Protein AF-A0A3B8LJ70-F1 (afdb_monomer_lite)

Foldseek 3Di:
DQLVVVVVVCVVPVDDCVVDPHSCPNVVSVPDADDCPALSVLLVPDDPVCLVVCLPPVVPQVVSVVVVDVDQDDLVSLLSNLVPDDLQSCLVCVVSSPDDSNLVSNQVCLVVPDDHPDDLLVLLVSLLVCVVVVRPRSVSSFVVSQVNLVVDDDPDADDDAQEAEPEPVCVVPRLSSLSVSLSVLQNHQYWYDYDYPDDDDPDPVRTDRDNGSVVSSVSSVVD

Sequence (223 aa):
MPPEPWRELADLIHLRADDFQLDWFLPVVFGQDPPAESMAAACLNATQSDLPELINKWHAPYSFIRRSFTTPIREALRGRIAQYETLDTLLWYYEELACYEVDKHIHDRLTSGEAPTFGYGMLVERLLLFEKMGASFYKALVPIAERRLKEIKLPLESPVVVLGDASSSMNVAIRVSTIIGSMLATLTGAKIRFFNHELMSWDRKNSFQPTSLHDLMGIVKQV

Secondary structure (DSSP, 8-state):
--SHHHHHHHHHHT--GGGSS-TTHHHHHTTPPPPTTSHHHHHHT--GGGHHHHHHTS---HHHHHHH--SPPPHHHHHHHHTTS-HHHHHHSHHHH-SHHHHHHHHHHHHTT------HHHHHHHHHHHHHHT-TTHHHHHHHHHHHHHH-----PSP-EEEEE-SGGGTTTHHHHHHHHHHHHHHHT-EEEEE-SS-----TTS-B---SHHHHHHHHHH-

Radius of gyration: 23.42 Å; chains: 1; bounding box: 52×39×61 Å

pLDDT: mean 87.43, std 10.9, range [48.78, 98.38]

Structure (mmCIF, N/CA/C/O backbone):
data_AF-A0A3B8LJ70-F1
#
_entry.id   AF-A0A3B8LJ70-F1
#
loop_
_atom_site.group_PDB
_atom_site.id
_atom_site.type_symbol
_atom_site.label_atom_id
_atom_site.label_alt_id
_atom_site.label_comp_id
_atom_site.label_asym_id
_atom_site.label_entity_id
_atom_site.label_seq_id
_atom_site.pdbx_PDB_ins_code
_atom_site.Cartn_x
_atom_site.Cartn_y
_atom_site.Cartn_z
_atom_site.occupancy
_atom_site.B_iso_or_equiv
_atom_site.auth_seq_id
_atom_site.auth_comp_id
_atom_site.auth_asym_id
_atom_site.auth_atom_id
_atom_site.pdbx_PDB_model_num
ATOM 1 N N . MET A 1 1 ? 17.781 -0.784 -9.219 1.00 63.44 1 MET A N 1
ATOM 2 C CA . MET A 1 1 ? 17.968 -1.671 -8.048 1.00 63.44 1 MET A CA 1
ATOM 3 C C . MET A 1 1 ? 19.322 -1.340 -7.436 1.00 63.44 1 MET A C 1
ATOM 5 O O . MET A 1 1 ? 20.240 -1.149 -8.221 1.00 63.44 1 MET A O 1
ATOM 9 N N . PRO A 1 2 ? 19.464 -1.193 -6.109 1.00 75.50 2 PRO A N 1
ATOM 10 C CA . PRO A 1 2 ? 20.778 -0.969 -5.512 1.00 75.50 2 PRO A CA 1
ATOM 11 C C . PRO A 1 2 ? 21.606 -2.267 -5.601 1.00 75.50 2 PRO A C 1
ATOM 13 O O . PRO A 1 2 ? 21.128 -3.296 -5.123 1.00 75.50 2 PRO A O 1
ATOM 16 N N . PRO A 1 3 ? 22.797 -2.259 -6.223 1.00 84.88 3 PRO A N 1
ATOM 17 C CA . PRO A 1 3 ? 23.610 -3.467 -6.378 1.00 84.88 3 PRO A CA 1
ATOM 18 C C . PRO A 1 3 ? 24.294 -3.900 -5.072 1.00 84.88 3 PRO A C 1
ATOM 20 O O . PRO A 1 3 ? 24.535 -5.085 -4.879 1.00 84.88 3 PRO A O 1
ATOM 23 N N . GLU A 1 4 ? 24.573 -2.970 -4.155 1.00 89.81 4 GLU A N 1
ATOM 24 C CA . GLU A 1 4 ? 25.372 -3.227 -2.945 1.00 89.81 4 GLU A CA 1
ATOM 25 C C . GLU A 1 4 ? 24.820 -4.345 -2.043 1.00 89.81 4 GLU A C 1
ATOM 27 O O . GLU A 1 4 ? 25.575 -5.280 -1.782 1.00 89.81 4 GLU A O 1
ATOM 32 N N . PRO A 1 5 ? 23.528 -4.367 -1.642 1.00 92.19 5 PRO A N 1
ATOM 33 C CA . PRO A 1 5 ? 23.031 -5.427 -0.759 1.00 92.19 5 PRO A CA 1
ATOM 34 C C . PRO A 1 5 ? 23.113 -6.821 -1.391 1.00 92.19 5 PRO A C 1
ATOM 36 O O . PRO A 1 5 ? 23.334 -7.815 -0.706 1.00 92.19 5 PRO A O 1
ATOM 39 N N . TRP A 1 6 ? 22.938 -6.903 -2.713 1.00 93.06 6 TRP A N 1
ATOM 40 C CA . TRP A 1 6 ? 23.037 -8.163 -3.449 1.00 93.06 6 TRP A CA 1
ATOM 41 C C . TRP A 1 6 ? 24.477 -8.632 -3.595 1.00 93.06 6 TRP A C 1
ATOM 43 O O . TRP A 1 6 ? 24.723 -9.834 -3.558 1.00 93.06 6 TRP A O 1
ATOM 53 N N . ARG A 1 7 ? 25.418 -7.693 -3.726 1.00 93.31 7 ARG A N 1
ATOM 54 C CA . ARG A 1 7 ? 26.849 -7.989 -3.737 1.00 93.31 7 ARG A CA 1
ATOM 55 C C . ARG A 1 7 ? 27.295 -8.544 -2.388 1.00 93.31 7 ARG A C 1
ATOM 57 O O . ARG A 1 7 ? 27.866 -9.624 -2.349 1.00 93.31 7 ARG A O 1
ATOM 64 N N . GLU A 1 8 ? 26.942 -7.863 -1.298 1.00 94.75 8 GLU A N 1
ATOM 65 C CA . GLU A 1 8 ? 27.243 -8.315 0.067 1.00 94.75 8 GLU A CA 1
ATOM 66 C C . GLU A 1 8 ? 26.657 -9.700 0.351 1.00 94.75 8 GLU A C 1
ATOM 68 O O . GLU A 1 8 ? 27.338 -10.568 0.893 1.00 94.75 8 GLU A O 1
ATOM 73 N N . LEU A 1 9 ? 25.403 -9.931 -0.051 1.00 94.44 9 LEU A N 1
ATOM 74 C CA . LEU A 1 9 ? 24.766 -11.232 0.112 1.00 94.44 9 LEU A CA 1
ATOM 75 C C . LEU A 1 9 ? 25.485 -12.314 -0.701 1.00 94.44 9 LEU A C 1
ATOM 77 O O . LEU A 1 9 ? 25.770 -13.383 -0.165 1.00 94.44 9 LEU A O 1
ATOM 81 N N . ALA A 1 10 ? 25.787 -12.042 -1.974 1.00 94.00 10 ALA A N 1
ATOM 82 C CA . ALA A 1 10 ? 26.486 -12.983 -2.842 1.00 94.00 10 ALA A CA 1
ATOM 83 C C . ALA A 1 10 ? 27.877 -13.337 -2.304 1.00 94.00 10 ALA A C 1
ATOM 85 O O . ALA A 1 10 ? 28.246 -14.511 -2.332 1.00 94.00 10 ALA A O 1
ATOM 86 N N . ASP A 1 11 ? 28.601 -12.359 -1.756 1.00 93.62 11 ASP A N 1
ATOM 87 C CA . ASP A 1 11 ? 29.907 -12.567 -1.130 1.00 93.62 11 ASP A CA 1
ATOM 88 C C . ASP A 1 11 ? 29.797 -13.394 0.165 1.00 93.62 11 ASP A C 1
ATOM 90 O O . ASP A 1 11 ? 30.653 -14.241 0.423 1.00 93.62 11 ASP A O 1
ATOM 94 N N . LEU A 1 12 ? 28.732 -13.202 0.957 1.00 96.50 12 LEU A N 1
ATOM 95 C CA . LEU A 1 12 ? 28.524 -13.890 2.237 1.00 96.50 12 LEU A CA 1
ATOM 96 C C . LEU A 1 12 ? 28.162 -15.374 2.077 1.00 96.50 12 LEU A C 1
ATOM 98 O O . LEU A 1 12 ? 28.633 -16.205 2.852 1.00 96.50 12 LEU A O 1
ATOM 102 N N . ILE A 1 13 ? 27.288 -15.705 1.121 1.00 96.38 13 ILE A N 1
ATOM 103 C CA . ILE A 1 13 ? 26.754 -17.073 0.954 1.00 96.38 13 ILE A CA 1
ATOM 104 C C . ILE A 1 13 ? 27.190 -17.744 -0.353 1.00 96.38 13 ILE A C 1
ATOM 106 O O . ILE A 1 13 ? 26.700 -18.824 -0.675 1.00 96.38 13 ILE A O 1
ATOM 110 N N . HIS A 1 14 ? 28.126 -17.129 -1.080 1.00 93.12 14 HIS A N 1
ATOM 111 C CA . HIS A 1 14 ? 28.713 -17.637 -2.323 1.00 93.12 14 HIS A CA 1
ATOM 112 C C . HIS A 1 14 ? 27.671 -17.989 -3.395 1.00 93.12 14 HIS A C 1
ATOM 114 O O . HIS A 1 14 ? 27.707 -19.075 -3.981 1.00 93.12 14 HIS A O 1
ATOM 120 N N . LEU A 1 15 ? 26.745 -17.057 -3.652 1.00 94.44 15 LEU A N 1
ATOM 121 C CA . LEU A 1 15 ? 25.727 -17.222 -4.694 1.00 94.44 15 LEU A CA 1
ATOM 122 C C . LEU A 1 15 ? 26.373 -17.358 -6.076 1.00 94.44 15 LEU A C 1
ATOM 124 O O . LEU A 1 15 ? 27.313 -16.642 -6.427 1.00 94.44 15 LEU A O 1
ATOM 128 N N . ARG A 1 16 ? 25.828 -18.266 -6.879 1.00 90.56 16 ARG A N 1
ATOM 129 C CA . ARG A 1 16 ? 26.188 -18.520 -8.275 1.00 90.56 16 ARG A CA 1
ATOM 130 C C . ARG A 1 16 ? 25.099 -17.977 -9.197 1.00 90.56 16 ARG A C 1
ATOM 132 O O . ARG A 1 16 ? 23.969 -17.755 -8.777 1.00 90.56 16 ARG A O 1
ATOM 139 N N . ALA A 1 17 ? 25.429 -17.773 -10.473 1.00 89.12 17 ALA A N 1
ATOM 140 C CA . ALA A 1 17 ? 24.460 -17.284 -11.459 1.00 89.12 17 ALA A CA 1
ATOM 141 C C . ALA A 1 17 ? 23.225 -18.203 -11.564 1.00 89.12 17 ALA A C 1
ATOM 143 O O . ALA A 1 17 ? 22.103 -17.709 -11.615 1.00 89.12 17 ALA A O 1
ATOM 144 N N . ASP A 1 18 ? 23.434 -19.521 -11.479 1.00 92.31 18 ASP A N 1
ATOM 145 C CA . ASP A 1 18 ? 22.377 -20.541 -11.544 1.00 92.31 18 ASP A CA 1
ATOM 146 C C . ASP A 1 18 ? 21.450 -20.565 -10.311 1.00 92.31 18 ASP A C 1
ATOM 148 O O . ASP A 1 18 ? 20.421 -21.240 -10.331 1.00 92.31 18 ASP A O 1
ATOM 152 N N . ASP A 1 19 ? 21.781 -19.829 -9.241 1.00 92.38 19 ASP A N 1
ATOM 153 C CA . ASP A 1 19 ? 20.887 -19.651 -8.087 1.00 92.38 19 ASP A CA 1
ATOM 154 C C . ASP A 1 19 ? 19.764 -18.633 -8.384 1.00 92.38 19 ASP A C 1
ATOM 156 O O . ASP A 1 19 ? 18.817 -18.493 -7.605 1.00 92.38 19 ASP A O 1
ATOM 160 N N . PHE A 1 20 ? 19.844 -17.925 -9.517 1.00 92.56 20 PHE A N 1
ATOM 161 C CA . PHE A 1 20 ? 18.871 -16.929 -9.954 1.00 92.56 20 PHE A CA 1
ATOM 162 C C . PHE A 1 20 ? 18.158 -17.354 -11.240 1.00 92.56 20 PHE A C 1
ATOM 164 O O . PHE A 1 20 ? 18.680 -18.088 -12.070 1.00 92.56 20 PHE A O 1
ATOM 171 N N . GLN A 1 21 ? 16.952 -16.819 -11.449 1.00 93.06 21 GLN A N 1
ATOM 172 C CA . GLN A 1 21 ? 16.194 -17.036 -12.691 1.00 93.06 21 GLN A CA 1
ATOM 173 C C . GLN A 1 21 ? 16.805 -16.327 -13.909 1.00 93.06 21 GLN A C 1
ATOM 175 O O . GLN A 1 21 ? 16.456 -16.641 -15.043 1.00 93.06 21 GLN A O 1
ATOM 180 N N . LEU A 1 22 ? 17.661 -15.334 -13.671 1.00 91.88 22 LEU A N 1
ATOM 181 C CA . LEU A 1 22 ? 18.265 -14.488 -14.689 1.00 91.88 22 LEU A CA 1
ATOM 182 C C . LEU A 1 22 ? 19.778 -14.685 -14.623 1.00 91.88 22 LEU A C 1
ATOM 184 O O . LEU A 1 22 ? 20.423 -14.239 -13.674 1.00 91.88 22 LEU A O 1
ATOM 188 N N . ASP A 1 23 ? 20.332 -15.324 -15.646 1.00 91.88 23 ASP A N 1
ATOM 189 C CA . ASP A 1 23 ? 21.764 -15.611 -15.797 1.00 91.88 23 ASP A CA 1
ATOM 190 C C . ASP A 1 23 ? 22.639 -14.344 -15.785 1.00 91.88 23 ASP A C 1
ATOM 192 O O . ASP A 1 23 ? 23.774 -14.359 -15.306 1.00 91.88 23 ASP A O 1
ATOM 196 N N . TRP A 1 24 ? 22.088 -13.217 -16.240 1.00 92.25 24 TRP A N 1
ATOM 197 C CA . TRP A 1 24 ? 22.740 -11.908 -16.241 1.00 92.25 24 TRP A CA 1
ATOM 198 C C . TRP A 1 24 ? 22.575 -11.110 -14.938 1.00 92.25 24 TRP A C 1
ATOM 200 O O . TRP A 1 24 ? 23.249 -10.094 -14.770 1.00 92.25 24 TRP A O 1
ATOM 210 N N . PHE A 1 25 ? 21.727 -11.530 -13.991 1.00 93.12 25 PHE A N 1
ATOM 211 C CA . PHE A 1 25 ? 21.456 -10.745 -12.777 1.00 93.12 25 PHE A CA 1
ATOM 212 C C . PHE A 1 25 ? 22.708 -10.533 -11.922 1.00 93.12 25 PHE A C 1
ATOM 214 O O . PHE A 1 25 ? 23.061 -9.397 -11.600 1.00 93.12 25 PHE A O 1
ATOM 221 N N . LEU A 1 26 ? 23.391 -11.624 -11.573 1.00 93.31 26 LEU A N 1
ATOM 222 C CA . LEU A 1 26 ? 24.581 -11.569 -10.731 1.00 93.31 26 LEU A CA 1
ATOM 223 C C . LEU A 1 26 ? 25.733 -10.807 -11.421 1.00 93.31 26 LEU A C 1
ATOM 225 O O . LEU A 1 26 ? 26.282 -9.901 -10.794 1.00 93.31 26 LEU A O 1
ATOM 229 N N . PRO A 1 27 ? 26.054 -11.047 -12.711 1.00 93.19 27 PRO A N 1
ATOM 230 C CA . PRO A 1 27 ? 26.999 -10.205 -13.448 1.00 93.19 27 PRO A CA 1
ATOM 231 C C . PRO A 1 27 ? 26.691 -8.700 -13.385 1.00 93.19 27 PRO A C 1
ATOM 233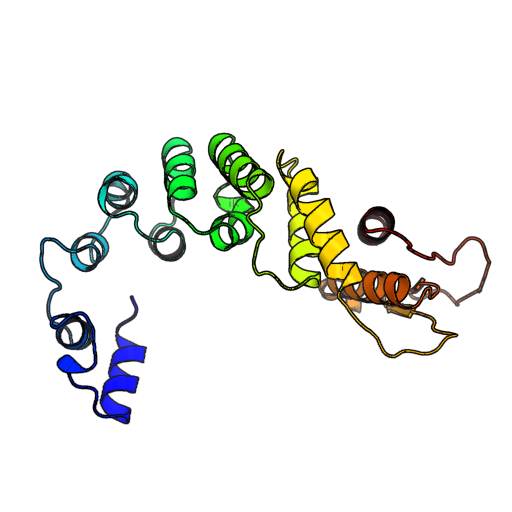 O O . PRO A 1 27 ? 27.601 -7.898 -13.165 1.00 93.19 27 PRO A O 1
ATOM 236 N N . VAL A 1 28 ? 25.418 -8.307 -13.508 1.00 92.62 28 VAL A N 1
ATOM 237 C CA . VAL A 1 28 ? 24.996 -6.897 -13.418 1.00 92.62 28 VAL A CA 1
ATOM 238 C C . VAL A 1 28 ? 25.213 -6.320 -12.019 1.00 92.62 28 VAL A C 1
ATOM 240 O O . VAL A 1 28 ? 25.708 -5.202 -11.877 1.00 92.62 28 VAL A O 1
ATOM 243 N N . VAL A 1 29 ? 24.923 -7.084 -10.963 1.00 92.00 29 VAL A N 1
ATOM 244 C CA . VAL A 1 29 ? 25.210 -6.688 -9.568 1.00 92.00 29 VAL A CA 1
ATOM 245 C C . VAL A 1 29 ? 26.708 -6.397 -9.355 1.00 92.00 29 VAL A C 1
ATOM 247 O O . VAL A 1 29 ? 27.082 -5.484 -8.604 1.00 92.00 29 VAL A O 1
ATOM 250 N N . PHE A 1 30 ? 27.581 -7.117 -10.061 1.00 92.19 30 PHE A N 1
ATOM 251 C CA . PHE A 1 30 ? 29.034 -6.918 -10.045 1.00 92.19 30 PHE A CA 1
ATOM 252 C C . PHE A 1 30 ? 29.554 -5.907 -11.084 1.00 92.19 30 PHE A C 1
ATOM 254 O O . PHE A 1 30 ? 30.763 -5.713 -11.185 1.00 92.19 30 PHE A O 1
ATOM 261 N N . GLY A 1 31 ? 28.666 -5.189 -11.779 1.00 90.38 31 GLY A N 1
ATOM 262 C CA . GLY A 1 31 ? 29.019 -4.040 -12.619 1.00 90.38 31 GLY A CA 1
ATOM 263 C C . GLY A 1 31 ? 29.044 -4.300 -14.124 1.00 90.38 31 GLY A C 1
ATOM 264 O O . GLY A 1 31 ? 29.543 -3.447 -14.853 1.00 90.38 31 GLY A O 1
ATOM 265 N N . GLN A 1 32 ? 28.531 -5.437 -14.603 1.00 92.00 32 GLN A N 1
ATOM 266 C CA . GLN A 1 32 ? 28.263 -5.609 -16.035 1.00 92.00 32 GLN A CA 1
ATOM 267 C C . GLN A 1 32 ? 26.991 -4.867 -16.463 1.00 92.00 32 GLN A C 1
ATOM 269 O O . GLN A 1 32 ? 26.105 -4.595 -15.649 1.00 92.00 32 GLN A O 1
ATOM 274 N N . ASP A 1 33 ? 26.889 -4.568 -17.757 1.00 91.75 33 ASP A N 1
ATOM 275 C CA . ASP A 1 33 ? 25.690 -3.955 -18.319 1.00 91.75 33 ASP A CA 1
ATOM 276 C C . ASP A 1 33 ? 24.541 -4.972 -18.420 1.00 91.75 33 ASP A C 1
ATOM 278 O O . ASP A 1 33 ? 24.759 -6.127 -18.803 1.00 91.75 33 ASP A O 1
ATOM 282 N N . PRO A 1 34 ? 23.297 -4.571 -18.104 1.00 92.44 34 PRO A N 1
ATOM 283 C CA . PRO A 1 34 ? 22.134 -5.415 -18.336 1.00 92.44 34 PRO A CA 1
ATOM 284 C C . PRO A 1 34 ? 21.874 -5.600 -19.841 1.00 92.44 34 PRO A C 1
ATOM 286 O O . PRO A 1 34 ? 22.229 -4.732 -20.643 1.00 92.44 34 PRO A O 1
ATOM 289 N N . PRO A 1 35 ? 21.187 -6.682 -20.252 1.00 93.06 35 PRO A N 1
ATOM 290 C CA . PRO A 1 35 ? 20.812 -6.882 -21.650 1.00 93.06 35 PRO A CA 1
ATOM 291 C C . PRO A 1 35 ? 20.023 -5.689 -22.202 1.00 93.06 35 PRO A C 1
ATOM 293 O O . PRO A 1 35 ? 19.107 -5.204 -21.536 1.00 93.06 35 PRO A O 1
ATOM 296 N N . ALA A 1 36 ? 20.340 -5.246 -23.424 1.00 89.75 36 ALA A N 1
ATOM 297 C CA . ALA A 1 36 ? 19.756 -4.037 -24.020 1.00 89.75 36 ALA A CA 1
ATOM 298 C C . ALA A 1 36 ? 18.216 -4.065 -24.074 1.00 89.75 36 ALA A C 1
ATOM 300 O O . ALA A 1 36 ? 17.563 -3.068 -23.780 1.00 89.75 36 ALA A O 1
ATOM 301 N N . GLU A 1 37 ? 17.630 -5.228 -24.364 1.00 89.38 37 GLU A N 1
ATOM 302 C CA . GLU A 1 37 ? 16.178 -5.443 -24.391 1.00 89.38 37 GLU A CA 1
ATOM 303 C C . GLU A 1 37 ? 15.641 -5.897 -23.023 1.00 89.38 37 GLU A C 1
ATOM 305 O O . GLU A 1 37 ? 14.918 -6.886 -22.907 1.00 89.38 37 GLU A O 1
ATOM 310 N N . SER A 1 38 ? 16.014 -5.188 -21.956 1.00 90.62 38 SER A N 1
ATOM 311 C CA . SER A 1 38 ? 15.522 -5.457 -20.602 1.00 90.62 38 SER A CA 1
ATOM 312 C C . SER A 1 38 ? 15.030 -4.192 -19.905 1.00 90.62 38 SER A C 1
ATOM 314 O O . SER A 1 38 ? 15.531 -3.090 -20.130 1.00 90.62 38 SER A O 1
ATOM 316 N N . MET A 1 39 ? 14.094 -4.361 -18.964 1.00 90.38 39 MET A N 1
ATOM 317 C CA . MET A 1 39 ? 13.661 -3.269 -18.085 1.00 90.38 39 MET A CA 1
ATOM 318 C C . MET A 1 39 ? 14.836 -2.701 -17.273 1.00 90.38 39 MET A C 1
ATOM 320 O O . MET A 1 39 ? 14.872 -1.507 -16.999 1.00 90.38 39 MET A O 1
ATOM 324 N N . ALA A 1 40 ? 15.813 -3.535 -16.897 1.00 89.88 40 ALA A N 1
ATOM 325 C CA . ALA A 1 40 ? 16.995 -3.080 -16.170 1.00 89.88 40 ALA A CA 1
ATOM 326 C C . ALA A 1 40 ? 17.823 -2.087 -17.003 1.00 89.88 40 ALA A C 1
ATOM 328 O O . ALA A 1 40 ? 18.194 -1.037 -16.480 1.00 89.88 40 ALA A O 1
ATOM 329 N N . ALA A 1 41 ? 18.039 -2.377 -18.292 1.00 91.06 41 ALA A N 1
ATOM 330 C CA . ALA A 1 41 ? 18.701 -1.458 -19.217 1.00 91.06 41 ALA A CA 1
ATOM 331 C C . ALA A 1 41 ? 17.884 -0.181 -19.437 1.00 91.06 41 ALA A C 1
ATOM 333 O O . ALA A 1 41 ? 18.430 0.916 -19.321 1.00 91.06 41 ALA A O 1
ATOM 334 N N . ALA A 1 42 ? 16.571 -0.314 -19.655 1.00 91.50 42 ALA A N 1
ATOM 335 C CA . ALA A 1 42 ? 15.679 0.831 -19.831 1.00 91.50 42 ALA A CA 1
ATOM 336 C C . ALA A 1 42 ? 15.688 1.773 -18.613 1.00 91.50 42 ALA A C 1
ATOM 338 O O . ALA A 1 42 ? 15.606 2.985 -18.773 1.00 91.50 42 ALA A O 1
ATOM 339 N N . CYS A 1 43 ? 15.822 1.234 -17.399 1.00 90.06 43 CYS A N 1
ATOM 340 C CA . CYS A 1 43 ? 15.815 2.006 -16.157 1.00 90.06 43 CYS A CA 1
ATOM 341 C C . CYS A 1 43 ? 17.175 2.615 -15.767 1.00 90.06 43 CYS A C 1
ATOM 343 O O . CYS A 1 43 ? 17.184 3.548 -14.966 1.00 90.06 43 CYS A O 1
ATOM 345 N N . LEU A 1 44 ? 18.307 2.096 -16.262 1.00 87.12 44 LEU A N 1
ATOM 346 C CA . LEU A 1 44 ? 19.649 2.443 -15.764 1.00 87.12 44 LEU A CA 1
ATOM 347 C C . LEU A 1 44 ? 20.001 3.926 -15.963 1.00 87.12 44 LEU A C 1
ATOM 349 O O . LEU A 1 44 ? 20.550 4.547 -15.059 1.00 87.12 44 LEU A O 1
ATOM 353 N N . ASN A 1 45 ? 19.644 4.486 -17.121 1.00 82.44 45 ASN A N 1
ATOM 354 C CA . ASN A 1 45 ? 19.936 5.873 -17.503 1.00 82.44 45 ASN A CA 1
ATOM 355 C C . ASN A 1 45 ? 18.672 6.645 -17.905 1.00 82.44 45 ASN A C 1
ATOM 357 O O . ASN A 1 45 ? 18.745 7.610 -18.665 1.00 82.44 45 ASN A O 1
ATOM 361 N N . ALA A 1 46 ? 17.508 6.201 -17.426 1.00 90.81 46 ALA A N 1
ATOM 362 C CA . ALA A 1 46 ? 16.244 6.822 -17.778 1.00 90.81 46 ALA A CA 1
ATOM 363 C C . ALA A 1 46 ? 16.164 8.269 -17.285 1.00 90.81 46 ALA A C 1
ATOM 365 O O . ALA A 1 46 ? 16.468 8.587 -16.133 1.00 90.81 46 ALA A O 1
ATOM 366 N N . THR A 1 47 ? 15.662 9.133 -18.151 1.00 90.69 47 THR A N 1
ATOM 367 C CA . THR A 1 47 ? 15.379 10.536 -17.874 1.00 90.69 47 THR A CA 1
ATOM 368 C C . THR A 1 47 ? 13.872 10.784 -17.838 1.00 90.69 47 THR A C 1
ATOM 370 O O . THR A 1 47 ? 13.054 9.914 -18.142 1.00 90.69 47 THR A O 1
ATOM 373 N N . GLN A 1 48 ? 13.466 11.999 -17.461 1.00 89.44 48 GLN A N 1
ATOM 374 C CA . GLN A 1 48 ? 12.049 12.356 -17.360 1.00 89.44 48 GLN A CA 1
ATOM 375 C C . GLN A 1 48 ? 11.285 12.182 -18.689 1.00 89.44 48 GLN A C 1
ATOM 377 O O . GLN A 1 48 ? 10.078 11.925 -18.665 1.00 89.44 48 GLN A O 1
ATOM 382 N N . SER A 1 49 ? 11.954 12.320 -19.841 1.00 91.19 49 SER A N 1
ATOM 383 C CA . SER A 1 49 ? 11.331 12.119 -21.157 1.00 91.19 49 SER A CA 1
ATOM 384 C C . SER A 1 49 ? 11.004 10.660 -21.456 1.00 91.19 49 SER A C 1
ATOM 386 O O . SER A 1 49 ? 10.092 10.410 -22.240 1.00 91.19 49 SER A O 1
ATOM 388 N N . ASP A 1 50 ? 11.682 9.720 -20.797 1.00 93.06 50 ASP A N 1
ATOM 389 C CA . ASP A 1 50 ? 11.553 8.277 -21.045 1.00 93.06 50 ASP A CA 1
ATOM 390 C C . ASP A 1 50 ? 10.428 7.652 -20.208 1.00 93.06 50 ASP A C 1
ATOM 392 O O . ASP A 1 50 ? 9.998 6.521 -20.440 1.00 93.06 50 ASP A O 1
ATOM 396 N N . LEU A 1 51 ? 9.890 8.414 -19.250 1.00 93.38 51 LEU A N 1
ATOM 397 C CA . LEU A 1 51 ? 8.844 7.970 -18.335 1.00 93.38 51 LEU A CA 1
ATOM 398 C C . LEU A 1 51 ? 7.606 7.370 -19.039 1.00 93.38 51 LEU A C 1
ATOM 400 O O . LEU A 1 51 ? 7.114 6.339 -18.573 1.00 93.38 51 LEU A O 1
ATOM 404 N N . PRO A 1 52 ? 7.089 7.931 -20.155 1.00 95.19 52 PRO A N 1
ATOM 405 C CA . PRO A 1 52 ? 5.999 7.302 -20.891 1.00 95.19 52 PRO A CA 1
ATOM 406 C C . PRO A 1 52 ? 6.357 5.914 -21.429 1.00 95.19 52 PRO A C 1
ATOM 408 O O . PRO A 1 52 ? 5.502 5.033 -21.399 1.00 95.19 52 PRO A O 1
ATOM 411 N N . GLU A 1 53 ? 7.583 5.693 -21.906 1.00 94.56 53 GLU A N 1
ATOM 412 C CA . GLU A 1 53 ? 8.007 4.375 -22.391 1.00 94.56 53 GLU A CA 1
ATOM 413 C C . GLU A 1 53 ? 8.135 3.388 -21.229 1.00 94.56 53 GLU A C 1
ATOM 415 O O . GLU A 1 53 ? 7.575 2.291 -21.291 1.00 94.56 53 GLU A O 1
ATOM 420 N N . LEU A 1 54 ? 8.780 3.800 -20.133 1.00 95.44 54 LEU A N 1
ATOM 421 C CA . LEU A 1 54 ? 8.924 2.978 -18.928 1.00 95.44 54 LEU A CA 1
ATOM 422 C C . LEU A 1 54 ? 7.579 2.487 -18.383 1.00 95.44 54 LEU A C 1
ATOM 424 O O . LEU A 1 54 ? 7.450 1.327 -18.001 1.00 95.44 54 LEU A O 1
ATOM 428 N N . ILE A 1 55 ? 6.568 3.354 -18.371 1.00 95.62 55 ILE A N 1
ATOM 429 C CA . ILE A 1 55 ? 5.235 3.022 -17.858 1.00 95.62 55 ILE A CA 1
ATOM 430 C C . ILE A 1 55 ? 4.443 2.178 -18.862 1.00 95.62 55 ILE A C 1
ATOM 432 O O . ILE A 1 55 ? 3.777 1.219 -18.477 1.00 95.62 55 ILE A O 1
ATOM 436 N N . ASN A 1 56 ? 4.475 2.525 -20.152 1.00 95.12 56 ASN A N 1
ATOM 437 C CA . ASN A 1 56 ? 3.606 1.879 -21.138 1.00 95.12 56 ASN A CA 1
ATOM 438 C C . ASN A 1 56 ? 4.131 0.528 -21.628 1.00 95.12 56 ASN A C 1
ATOM 440 O O . ASN A 1 56 ? 3.317 -0.382 -21.811 1.00 95.12 56 ASN A O 1
ATOM 444 N N . LYS A 1 57 ? 5.447 0.430 -21.862 1.00 94.69 57 LYS A N 1
ATOM 445 C CA . LYS A 1 57 ? 6.120 -0.744 -22.435 1.00 94.69 57 LYS A CA 1
ATOM 446 C C . LYS A 1 57 ? 6.663 -1.668 -21.352 1.00 94.69 57 LYS A C 1
ATOM 448 O O . LYS A 1 57 ? 6.443 -2.869 -21.427 1.00 94.69 57 LYS A O 1
ATOM 453 N N . TRP A 1 58 ? 7.364 -1.107 -20.369 1.00 94.75 58 TRP A N 1
ATOM 454 C CA . TRP A 1 58 ? 8.106 -1.895 -19.381 1.00 94.75 58 TRP A CA 1
ATOM 455 C C . TRP A 1 58 ? 7.356 -2.121 -18.067 1.00 94.75 58 TRP A C 1
ATOM 457 O O . TRP A 1 58 ? 7.822 -2.907 -17.250 1.00 94.75 58 TRP A O 1
ATOM 467 N N . HIS A 1 59 ? 6.222 -1.437 -17.859 1.00 95.56 59 HIS A N 1
ATOM 468 C CA . HIS A 1 59 ? 5.454 -1.463 -16.605 1.00 95.56 59 HIS A CA 1
ATOM 469 C C . HIS A 1 59 ? 6.342 -1.240 -15.377 1.00 95.56 59 HIS A C 1
ATOM 471 O O . HIS A 1 59 ? 6.239 -1.947 -14.376 1.00 95.56 59 HIS A O 1
ATOM 477 N N . ALA A 1 60 ? 7.248 -0.261 -15.468 1.00 94.69 60 ALA A N 1
ATOM 478 C CA . ALA A 1 60 ? 8.204 0.012 -14.405 1.00 94.69 60 ALA A CA 1
ATOM 479 C C . ALA A 1 60 ? 7.477 0.214 -13.057 1.00 94.69 60 ALA A C 1
ATOM 481 O O . ALA A 1 60 ? 6.511 0.989 -13.003 1.00 94.69 60 ALA A O 1
ATOM 482 N N . PRO A 1 61 ? 7.930 -0.438 -11.965 1.00 95.00 61 PRO A N 1
ATOM 483 C CA . PRO A 1 61 ? 7.274 -0.321 -10.673 1.00 95.00 61 PRO A CA 1
ATOM 484 C C . PRO A 1 61 ? 7.212 1.126 -10.195 1.00 95.00 61 PRO A C 1
ATOM 486 O O . PRO A 1 61 ? 8.198 1.869 -10.255 1.00 95.00 61 PRO A O 1
ATOM 489 N N . TYR A 1 62 ? 6.076 1.525 -9.643 1.00 95.75 62 TYR A N 1
ATOM 490 C CA . TYR A 1 62 ? 5.857 2.878 -9.162 1.00 95.75 62 TYR A CA 1
ATOM 491 C C . TYR A 1 62 ? 6.844 3.269 -8.056 1.00 95.75 62 TYR A C 1
ATOM 493 O O . TYR A 1 62 ? 7.316 4.403 -8.020 1.00 95.75 62 TYR A O 1
ATOM 501 N N . SER A 1 63 ? 7.238 2.316 -7.205 1.00 93.25 63 SER A N 1
ATOM 502 C CA . SER A 1 63 ? 8.261 2.514 -6.170 1.00 93.25 63 SER A CA 1
ATOM 503 C C . SER A 1 63 ? 9.623 2.931 -6.741 1.00 93.25 63 SER A C 1
ATOM 505 O O . SER A 1 63 ? 10.321 3.742 -6.127 1.00 93.25 63 SER A O 1
ATOM 507 N N . PHE A 1 64 ? 9.986 2.424 -7.925 1.00 92.56 64 PHE A N 1
ATOM 508 C CA . PHE A 1 64 ? 11.151 2.886 -8.674 1.00 92.56 64 PHE A CA 1
ATOM 509 C C . PHE A 1 64 ? 10.895 4.280 -9.243 1.00 92.56 64 PHE A C 1
ATOM 511 O O . PHE A 1 64 ? 11.702 5.178 -9.016 1.00 92.56 64 PHE A O 1
ATOM 518 N N . ILE A 1 65 ? 9.757 4.485 -9.913 1.00 94.12 65 ILE A N 1
ATOM 519 C CA . ILE A 1 65 ? 9.424 5.759 -10.560 1.00 94.12 65 ILE A CA 1
ATOM 520 C C . ILE A 1 65 ? 9.492 6.926 -9.562 1.00 94.12 65 ILE A C 1
ATOM 522 O O . ILE A 1 65 ? 10.229 7.881 -9.791 1.00 94.12 65 ILE A O 1
ATOM 526 N N . ARG A 1 66 ? 8.800 6.837 -8.420 1.00 92.75 66 ARG A N 1
ATOM 527 C CA . ARG A 1 66 ? 8.777 7.915 -7.412 1.00 92.75 66 ARG A CA 1
ATOM 528 C C . ARG A 1 66 ? 10.146 8.233 -6.805 1.00 92.75 66 ARG A C 1
ATOM 530 O O . ARG A 1 66 ? 10.357 9.324 -6.291 1.00 92.75 66 ARG A O 1
ATOM 537 N N . ARG A 1 67 ? 11.068 7.262 -6.802 1.00 91.75 67 ARG A N 1
ATOM 538 C CA . ARG A 1 67 ? 12.423 7.437 -6.261 1.00 91.75 67 ARG A CA 1
ATOM 539 C C . ARG A 1 67 ? 13.362 8.044 -7.300 1.00 91.75 67 ARG A C 1
ATOM 541 O O . ARG A 1 67 ? 14.221 8.840 -6.937 1.00 91.75 67 ARG A O 1
ATOM 548 N N . SER A 1 68 ? 13.219 7.633 -8.556 1.00 90.56 68 SER A N 1
ATOM 549 C CA . SER A 1 68 ? 14.110 8.020 -9.652 1.00 90.56 68 SER A CA 1
ATOM 550 C C . SER A 1 68 ? 13.720 9.351 -10.293 1.00 90.56 68 SER A C 1
ATOM 552 O O . SER A 1 68 ? 14.581 10.046 -10.824 1.00 90.56 68 SER A O 1
ATOM 554 N N . PHE A 1 69 ? 12.442 9.730 -10.224 1.00 90.62 69 PHE A N 1
ATOM 555 C CA . PHE A 1 69 ? 11.911 10.935 -10.856 1.00 90.62 69 PHE A CA 1
ATOM 556 C C . PHE A 1 69 ? 11.261 11.843 -9.812 1.00 90.62 69 PHE A C 1
ATOM 558 O O . PHE A 1 69 ? 10.344 11.441 -9.104 1.00 90.62 69 PHE A O 1
ATOM 565 N N . THR A 1 70 ? 11.725 13.090 -9.727 1.00 84.25 70 THR A N 1
ATOM 566 C CA . THR A 1 70 ? 11.240 14.080 -8.747 1.00 84.25 70 THR A CA 1
ATOM 567 C C . THR A 1 70 ? 10.067 14.913 -9.257 1.00 84.25 70 THR A C 1
ATOM 569 O O . THR A 1 70 ? 9.402 15.595 -8.480 1.00 84.25 70 THR A O 1
ATOM 572 N N . THR A 1 71 ? 9.811 14.889 -10.568 1.00 85.50 71 THR A N 1
ATOM 573 C CA . THR A 1 71 ? 8.736 15.678 -11.176 1.00 85.50 71 THR A CA 1
ATOM 574 C C . THR A 1 71 ? 7.402 14.941 -11.046 1.00 85.50 71 THR A C 1
ATOM 576 O O . THR A 1 71 ? 7.355 13.738 -11.320 1.00 85.50 71 THR A O 1
ATOM 579 N N . PRO A 1 72 ? 6.300 15.640 -10.706 1.00 85.81 72 PRO A N 1
ATOM 580 C CA . PRO A 1 72 ? 4.976 15.038 -10.650 1.00 85.81 72 PRO A CA 1
ATOM 581 C C . PRO A 1 72 ? 4.604 14.307 -11.944 1.00 85.81 72 PRO A C 1
ATOM 583 O O . PRO A 1 72 ? 4.783 14.814 -13.056 1.00 85.81 72 PRO A O 1
ATOM 586 N N . ILE A 1 73 ? 4.048 13.108 -11.792 1.00 90.50 73 ILE A N 1
ATOM 587 C CA . ILE A 1 73 ? 3.624 12.278 -12.917 1.00 90.50 73 ILE A CA 1
ATOM 588 C C . ILE A 1 73 ? 2.335 12.848 -13.513 1.00 90.50 73 ILE A C 1
ATOM 590 O O . ILE A 1 73 ? 1.375 13.152 -12.804 1.00 90.50 73 ILE A O 1
ATOM 594 N N . ARG A 1 74 ? 2.287 12.948 -14.845 1.00 90.69 74 ARG A N 1
ATOM 595 C CA . ARG A 1 74 ? 1.083 13.373 -15.572 1.00 90.69 74 ARG A CA 1
ATOM 596 C C . ARG A 1 74 ? -0.090 12.440 -15.275 1.00 90.69 74 ARG A C 1
ATOM 598 O O . ARG A 1 74 ? 0.075 11.228 -15.203 1.00 90.69 74 ARG A O 1
ATOM 605 N N . GLU A 1 75 ? -1.295 12.994 -15.194 1.00 90.25 75 GLU A N 1
ATOM 606 C CA . GLU A 1 75 ? -2.515 12.243 -14.873 1.00 90.25 75 GLU A CA 1
ATOM 607 C C . GLU A 1 75 ? -2.756 11.013 -15.756 1.00 90.25 75 GLU A C 1
ATOM 609 O O . GLU A 1 75 ? -3.016 9.934 -15.228 1.00 90.25 75 GLU A O 1
ATOM 614 N N . ALA A 1 76 ? -2.557 11.136 -17.072 1.00 91.44 76 ALA A N 1
ATOM 615 C CA . ALA A 1 76 ? -2.695 10.015 -18.005 1.00 91.44 76 ALA A CA 1
ATOM 616 C C . ALA A 1 76 ? -1.768 8.828 -17.670 1.00 91.44 76 ALA A C 1
ATOM 618 O O . ALA A 1 76 ? -2.146 7.670 -17.831 1.00 91.44 76 ALA A O 1
ATOM 619 N N . LEU A 1 77 ? -0.561 9.105 -17.168 1.00 94.94 77 LEU A N 1
ATOM 620 C CA . LEU A 1 77 ? 0.397 8.071 -16.776 1.00 94.94 77 LEU A CA 1
ATOM 621 C C . LEU A 1 77 ? 0.049 7.457 -15.412 1.00 94.94 77 LEU A C 1
ATOM 623 O O . LEU A 1 77 ? 0.269 6.265 -15.222 1.00 94.94 77 LEU A O 1
ATOM 627 N N . ARG A 1 78 ? -0.550 8.226 -14.491 1.00 96.44 78 ARG A N 1
ATOM 628 C CA . ARG A 1 78 ? -1.046 7.709 -13.200 1.00 96.44 78 ARG A CA 1
ATOM 629 C C . ARG A 1 78 ? -2.151 6.670 -13.397 1.00 96.44 78 ARG A C 1
ATOM 631 O O . ARG A 1 78 ? -2.087 5.598 -12.803 1.00 96.44 78 ARG A O 1
ATOM 638 N N . GLY A 1 79 ? -3.094 6.935 -14.304 1.00 96.06 79 GLY A N 1
ATOM 639 C CA . GLY A 1 79 ? -4.111 5.952 -14.694 1.00 96.06 79 GLY A CA 1
ATOM 640 C C . GLY A 1 79 ? -3.496 4.669 -15.263 1.00 96.06 79 GLY A C 1
ATOM 641 O O . GLY A 1 79 ? -3.901 3.570 -14.894 1.00 96.06 79 GLY A O 1
ATOM 642 N N . ARG A 1 80 ? -2.450 4.788 -16.093 1.00 97.25 80 ARG A N 1
ATOM 643 C CA . ARG A 1 80 ? -1.730 3.621 -16.625 1.00 97.25 80 ARG A CA 1
ATOM 644 C C . ARG A 1 80 ? -1.004 2.824 -15.539 1.00 97.25 80 ARG A C 1
ATOM 646 O O . ARG A 1 80 ? -1.054 1.600 -15.583 1.00 97.25 80 ARG A O 1
ATOM 653 N N . ILE A 1 81 ? -0.378 3.490 -14.567 1.00 97.56 81 ILE A N 1
ATOM 654 C CA . ILE A 1 81 ? 0.251 2.840 -13.403 1.00 97.56 81 ILE A CA 1
ATOM 655 C C . ILE A 1 81 ? -0.775 1.988 -12.641 1.00 97.56 81 ILE A C 1
ATOM 657 O O . ILE A 1 81 ? -0.502 0.834 -12.313 1.00 97.56 81 ILE A O 1
ATOM 661 N N . ALA A 1 82 ? -1.990 2.506 -12.434 1.00 97.31 82 ALA A N 1
ATOM 662 C CA . ALA A 1 82 ? -3.051 1.775 -11.737 1.00 97.31 82 ALA A CA 1
ATOM 663 C C . ALA A 1 82 ? -3.516 0.483 -12.419 1.00 97.31 82 ALA A C 1
ATOM 665 O O . ALA A 1 82 ? -4.112 -0.365 -11.755 1.00 97.31 82 ALA A O 1
ATOM 666 N N . GLN A 1 83 ? -3.219 0.298 -13.706 1.00 96.31 83 GLN A N 1
ATOM 667 C CA . GLN A 1 83 ? -3.596 -0.908 -14.444 1.00 96.31 83 GLN A CA 1
ATOM 668 C C . GLN A 1 83 ? -2.701 -2.113 -14.148 1.00 96.31 83 GLN A C 1
ATOM 670 O O . GLN A 1 83 ? -3.146 -3.239 -14.359 1.00 96.31 83 GLN A O 1
ATOM 675 N N . TYR A 1 84 ? -1.460 -1.900 -13.703 1.00 96.81 84 TYR A N 1
ATOM 676 C CA . TYR A 1 84 ? -0.500 -2.989 -13.477 1.00 96.81 84 TYR A CA 1
ATOM 677 C C . TYR A 1 84 ? 0.037 -3.059 -12.045 1.00 96.81 84 TYR A C 1
ATOM 679 O O . TYR A 1 84 ? 0.539 -4.103 -11.637 1.00 96.81 84 TYR A O 1
ATOM 687 N N . GLU A 1 85 ? -0.054 -1.978 -11.270 1.00 97.81 85 GLU A N 1
ATOM 688 C CA . GLU A 1 85 ? 0.397 -1.978 -9.880 1.00 97.81 85 GLU A CA 1
ATOM 689 C C . GLU A 1 85 ? -0.499 -2.799 -8.954 1.00 97.81 85 GLU A C 1
ATOM 691 O O . GLU A 1 85 ? -1.662 -3.083 -9.244 1.00 97.81 85 GLU A O 1
ATOM 696 N N . THR A 1 86 ? 0.029 -3.158 -7.787 1.00 97.12 86 THR A N 1
ATOM 697 C CA . THR A 1 86 ? -0.765 -3.834 -6.752 1.00 97.12 86 THR A CA 1
ATOM 698 C C . THR A 1 86 ? -1.732 -2.866 -6.070 1.00 97.12 86 THR A C 1
ATOM 700 O O . THR A 1 86 ? -1.456 -1.669 -5.969 1.00 97.12 86 THR A O 1
ATOM 703 N N . LEU A 1 87 ? -2.858 -3.378 -5.560 1.00 97.75 87 LEU A N 1
ATOM 704 C CA . LEU A 1 87 ? -3.816 -2.573 -4.802 1.00 97.75 87 LEU A CA 1
ATOM 705 C C . LEU A 1 87 ? -3.139 -1.903 -3.600 1.00 97.75 87 LEU A C 1
ATOM 707 O O . LEU A 1 87 ? -3.392 -0.733 -3.331 1.00 97.75 87 LEU A O 1
ATOM 711 N N . ASP A 1 88 ? -2.225 -2.606 -2.931 1.00 97.25 88 ASP A N 1
ATOM 712 C CA . ASP A 1 88 ? -1.463 -2.053 -1.813 1.00 97.25 88 ASP A CA 1
ATOM 713 C C . ASP A 1 88 ? -0.567 -0.893 -2.245 1.00 97.25 88 ASP A C 1
ATOM 715 O O . ASP A 1 88 ? -0.580 0.138 -1.579 1.00 97.25 88 ASP A O 1
ATOM 719 N N . THR A 1 89 ? 0.149 -0.999 -3.374 1.00 97.38 89 THR A N 1
ATOM 720 C CA . THR A 1 89 ? 0.939 0.124 -3.914 1.00 97.38 89 THR A CA 1
ATOM 721 C C . THR A 1 89 ? 0.051 1.348 -4.148 1.00 97.38 89 THR A C 1
ATOM 723 O O . THR A 1 89 ? 0.393 2.455 -3.726 1.00 97.38 89 THR A O 1
ATOM 726 N N . LEU A 1 90 ? -1.100 1.152 -4.801 1.00 97.69 90 LEU A N 1
ATOM 727 C CA . LEU A 1 90 ? -2.023 2.238 -5.142 1.00 97.69 90 LEU A CA 1
ATOM 728 C C . LEU A 1 90 ? -2.603 2.903 -3.900 1.00 97.69 90 LEU A C 1
ATOM 730 O O . LEU A 1 90 ? -2.644 4.129 -3.809 1.00 97.69 90 LEU A O 1
ATOM 734 N N . LEU A 1 91 ? -3.017 2.096 -2.926 1.00 97.56 91 LEU A N 1
ATOM 735 C CA . LEU A 1 91 ? -3.539 2.600 -1.669 1.00 97.56 91 LEU A CA 1
ATOM 736 C C . LEU A 1 91 ? -2.448 3.215 -0.807 1.00 97.56 91 LEU A C 1
ATOM 738 O O . LEU A 1 91 ? -2.776 4.117 -0.056 1.00 97.56 91 LEU A O 1
ATOM 742 N N . TRP A 1 92 ? -1.193 2.770 -0.872 1.00 96.38 92 TRP A N 1
ATOM 743 C CA . TRP A 1 92 ? -0.096 3.290 -0.050 1.00 96.38 92 TRP A CA 1
ATOM 744 C C . TRP A 1 92 ? 0.414 4.648 -0.536 1.00 96.38 92 TRP A C 1
ATOM 746 O O . TRP A 1 92 ? 0.701 5.515 0.282 1.00 96.38 92 TRP A O 1
ATOM 756 N N . TYR A 1 93 ? 0.479 4.853 -1.852 1.00 96.06 93 TYR A N 1
ATOM 757 C CA . TYR A 1 93 ? 0.971 6.095 -2.461 1.00 96.06 93 TYR A CA 1
ATOM 758 C C . TYR A 1 93 ? -0.133 6.946 -3.096 1.00 96.06 93 TYR A C 1
ATOM 760 O O . TYR A 1 93 ? 0.102 7.714 -4.031 1.00 96.06 93 TYR A O 1
ATOM 768 N N . TYR A 1 94 ? -1.360 6.798 -2.604 1.00 96.94 94 TYR A N 1
ATOM 769 C CA . TYR A 1 94 ? -2.528 7.461 -3.171 1.00 96.94 94 TYR A CA 1
ATOM 770 C C . TYR A 1 94 ? -2.383 8.986 -3.256 1.00 96.94 94 TYR A C 1
ATOM 772 O O . TYR A 1 94 ? -2.810 9.577 -4.237 1.00 96.94 94 TYR A O 1
ATOM 780 N N . GLU A 1 95 ? -1.740 9.635 -2.286 1.00 95.06 95 GLU A N 1
ATOM 781 C CA . GLU A 1 95 ? -1.522 11.087 -2.264 1.00 95.06 95 GLU A CA 1
ATOM 782 C C . GLU A 1 95 ? -0.781 11.585 -3.511 1.00 95.06 95 GLU A C 1
ATOM 784 O O . GLU A 1 95 ? -1.070 12.665 -4.023 1.00 95.06 95 GLU A O 1
ATOM 789 N N . GLU A 1 96 ? 0.155 10.780 -4.012 1.00 94.44 96 GLU A N 1
ATOM 790 C CA . GLU A 1 96 ? 0.947 11.074 -5.205 1.00 94.44 96 GLU A CA 1
ATOM 791 C C . GLU A 1 96 ? 0.202 10.647 -6.491 1.00 94.44 96 GLU A C 1
ATOM 793 O O . GLU A 1 96 ? 0.319 11.277 -7.551 1.00 94.44 96 GLU A O 1
ATOM 798 N N . LEU A 1 97 ? -0.603 9.584 -6.405 1.00 96.31 97 LEU A N 1
ATOM 799 C CA . LEU A 1 97 ? -1.298 8.975 -7.540 1.00 96.31 97 LEU A CA 1
ATOM 800 C C . LEU A 1 97 ? -2.720 9.506 -7.780 1.00 96.31 97 LEU A C 1
ATOM 802 O O . LEU A 1 97 ? -3.262 9.260 -8.852 1.00 96.31 97 LEU A O 1
ATOM 806 N N . ALA A 1 98 ? -3.304 10.259 -6.847 1.00 96.25 98 ALA A N 1
ATOM 807 C CA . ALA A 1 98 ? -4.721 10.622 -6.840 1.00 96.25 98 ALA A CA 1
ATOM 808 C C . ALA A 1 98 ? -5.194 11.258 -8.158 1.00 96.25 98 ALA A C 1
ATOM 810 O O . ALA A 1 98 ? -4.803 12.376 -8.517 1.00 96.25 98 ALA A O 1
ATOM 811 N N . CYS A 1 99 ? -6.059 10.539 -8.869 1.00 95.81 99 CYS A N 1
ATOM 812 C CA . CYS A 1 99 ? -6.818 11.026 -10.013 1.00 95.81 99 CYS A CA 1
ATOM 813 C C . CYS A 1 99 ? -8.033 10.132 -10.272 1.00 95.81 99 CYS A C 1
ATOM 815 O O . CYS A 1 99 ? -8.138 9.035 -9.722 1.00 95.81 99 CYS A O 1
ATOM 817 N N . TYR A 1 100 ? -8.930 10.587 -11.148 1.00 96.31 100 TYR A N 1
ATOM 818 C CA . TYR A 1 100 ? -10.177 9.885 -11.451 1.00 96.31 100 TYR A CA 1
ATOM 819 C C . TYR A 1 100 ? -9.964 8.445 -11.955 1.00 96.31 100 TYR A C 1
ATOM 821 O O . TYR A 1 100 ? -10.638 7.523 -11.503 1.00 96.31 100 TYR A O 1
ATOM 829 N N . GLU A 1 101 ? -9.002 8.229 -12.856 1.00 96.88 101 GLU A N 1
ATOM 830 C CA . GLU A 1 101 ? -8.728 6.889 -13.398 1.00 96.88 101 GLU A CA 1
ATOM 831 C C . GLU A 1 101 ? -8.166 5.935 -12.334 1.00 96.88 101 GLU A C 1
ATOM 833 O O . GLU A 1 101 ? -8.526 4.759 -12.303 1.00 96.88 101 GLU A O 1
ATOM 838 N N . VAL A 1 102 ? -7.323 6.435 -11.424 1.00 97.75 102 VAL A N 1
ATOM 839 C CA . VAL A 1 102 ? -6.795 5.641 -10.302 1.00 97.75 102 VAL A CA 1
ATOM 840 C C . VAL A 1 102 ? -7.922 5.269 -9.341 1.00 97.75 102 VAL A C 1
ATOM 842 O O . VAL A 1 102 ? -8.038 4.106 -8.958 1.00 97.75 102 VAL A O 1
ATOM 845 N N . ASP A 1 103 ? -8.790 6.225 -9.008 1.00 98.06 103 ASP A N 1
ATOM 846 C CA . ASP A 1 103 ? -9.978 6.010 -8.180 1.00 98.06 103 ASP A CA 1
ATOM 847 C C . ASP A 1 103 ? -10.872 4.898 -8.738 1.00 98.06 103 ASP A C 1
ATOM 849 O O . ASP A 1 103 ? -11.262 3.981 -8.011 1.00 98.06 103 ASP A O 1
ATOM 853 N N . LYS A 1 104 ? -11.155 4.964 -10.042 1.00 97.62 104 LYS A N 1
ATOM 854 C CA . LYS A 1 104 ? -11.952 3.968 -10.758 1.00 97.62 104 LYS A CA 1
ATOM 855 C C . LYS A 1 104 ? -11.298 2.587 -10.706 1.00 97.62 104 LYS A C 1
ATOM 857 O O . LYS A 1 104 ? -11.956 1.622 -10.330 1.00 97.62 104 LYS A O 1
ATOM 862 N N . HIS A 1 105 ? -10.002 2.493 -11.006 1.00 97.75 105 HIS A N 1
ATOM 863 C CA . HIS A 1 105 ? -9.279 1.221 -10.954 1.00 97.75 105 HIS A CA 1
ATOM 864 C C . HIS A 1 105 ? -9.260 0.603 -9.551 1.00 97.75 105 HIS A C 1
ATOM 866 O O . HIS A 1 105 ? -9.448 -0.606 -9.412 1.00 97.75 105 HIS A O 1
ATOM 872 N N . ILE A 1 106 ? -9.069 1.412 -8.506 1.00 98.38 106 ILE A N 1
ATOM 873 C CA . ILE A 1 106 ? -9.147 0.938 -7.120 1.00 98.38 106 ILE A CA 1
ATOM 874 C C . ILE A 1 106 ? -10.567 0.449 -6.813 1.00 98.38 106 ILE A C 1
ATOM 876 O O . ILE A 1 106 ? -10.735 -0.635 -6.256 1.00 98.38 106 ILE A O 1
ATOM 880 N N . HIS A 1 107 ? -11.593 1.211 -7.195 1.00 97.94 107 HIS A N 1
ATOM 881 C CA . HIS A 1 107 ? -12.987 0.840 -6.963 1.00 97.94 107 HIS A CA 1
ATOM 882 C C . HIS A 1 107 ? -13.363 -0.489 -7.636 1.00 97.94 107 HIS A C 1
ATOM 884 O O . HIS A 1 107 ? -13.938 -1.365 -6.987 1.00 97.94 107 HIS A O 1
ATOM 890 N N . ASP A 1 108 ? -12.998 -0.669 -8.905 1.00 97.75 108 ASP A N 1
ATOM 891 C CA . ASP A 1 108 ? -13.292 -1.881 -9.677 1.00 97.75 108 ASP A CA 1
ATOM 892 C C . ASP A 1 108 ? -12.633 -3.124 -9.046 1.00 97.75 108 ASP A C 1
ATOM 894 O O . ASP A 1 108 ? -13.239 -4.192 -8.969 1.00 97.75 108 ASP A O 1
ATOM 898 N N . ARG A 1 109 ? -11.413 -2.982 -8.514 1.00 97.81 109 ARG A N 1
ATOM 899 C CA . ARG A 1 109 ? -10.700 -4.065 -7.812 1.00 97.81 109 ARG A CA 1
ATOM 900 C C . ARG A 1 109 ? -11.331 -4.409 -6.467 1.00 97.81 109 ARG A C 1
ATOM 902 O O . ARG A 1 109 ? -11.526 -5.577 -6.146 1.00 97.81 109 ARG A O 1
ATOM 909 N N . LEU A 1 110 ? -11.703 -3.398 -5.687 1.00 97.38 110 LEU A N 1
ATOM 910 C CA . LEU A 1 110 ? -12.374 -3.616 -4.404 1.00 97.38 110 LEU A CA 1
ATOM 911 C C . LEU A 1 110 ? -13.745 -4.281 -4.589 1.00 97.38 110 LEU A C 1
ATOM 913 O O . LEU A 1 110 ? -14.125 -5.158 -3.813 1.00 97.38 110 LEU A O 1
ATOM 917 N N . THR A 1 111 ? -14.486 -3.889 -5.626 1.00 95.62 111 THR A N 1
ATOM 918 C CA . THR A 1 111 ? -15.811 -4.455 -5.926 1.00 95.62 111 THR A CA 1
ATOM 919 C C . THR A 1 111 ? -15.744 -5.845 -6.556 1.00 95.62 111 THR A C 1
ATOM 921 O O . THR A 1 111 ? -16.662 -6.636 -6.343 1.00 95.62 111 THR A O 1
ATOM 924 N N . SER A 1 112 ? -14.652 -6.195 -7.245 1.00 96.06 112 SER A N 1
ATOM 925 C CA . SER A 1 112 ? -14.402 -7.562 -7.728 1.00 96.06 112 SER A CA 1
ATOM 926 C C . SER A 1 112 ? -13.979 -8.541 -6.622 1.00 96.06 112 SER A C 1
ATOM 928 O O . SER A 1 112 ? -13.888 -9.745 -6.864 1.00 96.06 112 SER A O 1
ATOM 930 N N . GLY A 1 113 ? -13.779 -8.047 -5.397 1.00 95.00 113 GLY A N 1
ATOM 931 C CA . GLY A 1 113 ? -13.463 -8.850 -4.218 1.00 95.00 113 GLY A CA 1
ATOM 932 C C . GLY A 1 113 ? -11.985 -8.847 -3.830 1.00 95.00 113 GLY A C 1
ATOM 933 O O . GLY A 1 113 ? -11.621 -9.531 -2.870 1.00 95.00 113 GLY A O 1
ATOM 934 N N . GLU A 1 114 ? -11.138 -8.079 -4.519 1.00 97.06 114 GLU A N 1
ATOM 935 C CA . GLU A 1 114 ? -9.764 -7.863 -4.077 1.00 97.06 114 GLU A CA 1
ATOM 936 C C . GLU A 1 114 ? -9.742 -7.072 -2.759 1.00 97.06 114 GLU A C 1
ATOM 938 O O . GLU A 1 114 ? -10.537 -6.157 -2.538 1.00 97.06 114 GLU A O 1
ATOM 943 N N . ALA A 1 115 ? -8.821 -7.422 -1.861 1.00 95.62 115 ALA A N 1
ATOM 944 C CA . ALA A 1 115 ? -8.655 -6.751 -0.579 1.00 95.62 115 ALA A CA 1
ATOM 945 C C . ALA A 1 115 ? -7.173 -6.439 -0.319 1.00 95.62 115 ALA A C 1
ATOM 947 O O . ALA A 1 115 ? -6.326 -7.291 -0.589 1.00 95.62 115 ALA A O 1
ATOM 948 N N . PRO A 1 116 ? -6.847 -5.263 0.251 1.00 95.88 116 PRO A N 1
ATOM 949 C CA . PRO A 1 116 ? -5.461 -4.876 0.519 1.00 95.88 116 PRO A CA 1
ATOM 950 C C . PRO A 1 116 ? -4.836 -5.731 1.615 1.00 95.88 116 PRO A C 1
ATOM 952 O O . PRO A 1 116 ? -5.547 -6.112 2.538 1.00 95.88 116 PRO A O 1
ATOM 955 N N . THR A 1 117 ? -3.532 -5.985 1.630 1.00 95.62 117 THR A N 1
ATOM 956 C CA . THR A 1 117 ? -2.914 -6.868 2.647 1.00 95.62 117 THR A CA 1
ATOM 957 C C . THR A 1 117 ? -2.610 -6.178 3.984 1.00 95.62 117 THR A C 1
ATOM 959 O O . THR A 1 117 ? -2.159 -6.821 4.929 1.00 95.62 117 THR A O 1
ATOM 962 N N . PHE A 1 118 ? -2.919 -4.883 4.111 1.00 92.50 118 PHE A N 1
ATOM 963 C CA . PHE A 1 118 ? -2.637 -4.081 5.307 1.00 92.50 118 PHE A CA 1
ATOM 964 C C . PHE A 1 118 ? -3.193 -4.666 6.616 1.00 92.50 118 PHE A C 1
ATOM 966 O O . PHE A 1 118 ? -4.339 -5.112 6.692 1.00 92.50 118 PHE A O 1
ATOM 973 N N . GLY A 1 119 ? -2.429 -4.541 7.704 1.00 90.50 119 GLY A N 1
ATOM 974 C CA . GLY A 1 119 ? -2.969 -4.739 9.052 1.00 90.50 119 GLY A CA 1
ATOM 975 C C . GLY A 1 119 ? -4.122 -3.768 9.351 1.00 90.50 119 GLY A C 1
ATOM 976 O O . GLY A 1 119 ? -4.197 -2.687 8.765 1.00 90.50 119 GLY A O 1
ATOM 977 N N . TYR A 1 120 ? -5.018 -4.131 10.278 1.00 90.25 120 TYR A N 1
ATOM 978 C CA . TYR A 1 120 ? -6.231 -3.349 10.572 1.00 90.25 120 TYR A CA 1
ATOM 979 C C . TYR A 1 120 ? -5.944 -1.871 10.888 1.00 90.25 120 TYR A C 1
ATOM 981 O O . TYR A 1 120 ? -6.569 -0.994 10.299 1.00 90.25 120 TYR A O 1
ATOM 989 N N . GLY A 1 121 ? -4.968 -1.584 11.759 1.00 88.88 121 GLY A N 1
ATOM 990 C CA . GLY A 1 121 ? -4.625 -0.205 12.127 1.00 88.88 121 GLY A CA 1
ATOM 991 C C . GLY A 1 121 ? -4.206 0.647 10.925 1.00 88.88 121 GLY A C 1
ATOM 992 O O . GLY A 1 121 ? -4.725 1.745 10.740 1.00 88.88 121 GLY A O 1
ATOM 993 N N . MET A 1 122 ? -3.348 0.097 10.059 1.00 90.50 122 MET A N 1
ATOM 994 C CA . MET A 1 122 ? -2.922 0.757 8.821 1.00 90.50 122 MET A CA 1
ATOM 995 C C . MET A 1 122 ? -4.095 0.952 7.852 1.00 90.50 122 MET A C 1
ATOM 997 O O . MET A 1 122 ? -4.248 2.019 7.264 1.00 90.50 122 MET A O 1
ATOM 1001 N N . LEU A 1 123 ? -4.970 -0.049 7.715 1.00 93.69 123 LEU A N 1
ATOM 1002 C CA . LEU A 1 123 ? -6.161 0.056 6.873 1.00 93.69 123 LEU A CA 1
ATOM 1003 C C . LEU A 1 123 ? -7.085 1.195 7.331 1.00 93.69 123 LEU A C 1
ATOM 1005 O O . LEU A 1 123 ? -7.538 1.976 6.498 1.00 93.69 123 LEU A O 1
ATOM 1009 N N . VAL A 1 124 ? -7.335 1.321 8.637 1.00 91.50 124 VAL A N 1
ATOM 1010 C CA . VAL A 1 124 ? -8.139 2.417 9.202 1.00 91.50 124 VAL A CA 1
ATOM 1011 C C . VAL A 1 124 ? -7.463 3.769 8.985 1.00 91.50 124 VAL A C 1
ATOM 1013 O O . VAL A 1 124 ? -8.125 4.737 8.610 1.00 91.50 124 VAL A O 1
ATOM 1016 N N . GLU A 1 125 ? -6.146 3.849 9.172 1.00 90.94 125 GLU A N 1
ATOM 1017 C CA . GLU A 1 125 ? -5.392 5.080 8.936 1.00 90.94 125 GLU A CA 1
ATOM 1018 C C . GLU A 1 125 ? -5.508 5.560 7.482 1.00 90.94 125 GLU A C 1
ATOM 1020 O O . GLU A 1 125 ? -5.808 6.738 7.244 1.00 90.94 125 GLU A O 1
ATOM 1025 N N . ARG A 1 126 ? -5.328 4.647 6.518 1.00 94.25 126 ARG A N 1
ATOM 1026 C CA . ARG A 1 126 ? -5.499 4.939 5.089 1.00 94.25 126 ARG A CA 1
ATOM 1027 C C . ARG A 1 126 ? -6.952 5.292 4.762 1.00 94.25 126 ARG A C 1
ATOM 1029 O O . ARG A 1 126 ? -7.185 6.255 4.043 1.00 94.25 126 ARG A O 1
ATOM 1036 N N . LEU A 1 127 ? -7.935 4.607 5.348 1.00 94.50 127 LEU A N 1
ATOM 1037 C CA . LEU A 1 127 ? -9.358 4.910 5.150 1.00 94.50 127 LEU A CA 1
ATOM 1038 C C . LEU A 1 127 ? -9.707 6.346 5.574 1.00 94.50 127 LEU A C 1
ATOM 1040 O O . LEU A 1 127 ? -10.364 7.062 4.819 1.00 94.50 127 LEU A O 1
ATOM 1044 N N . LEU A 1 128 ? -9.207 6.796 6.728 1.00 90.81 128 LEU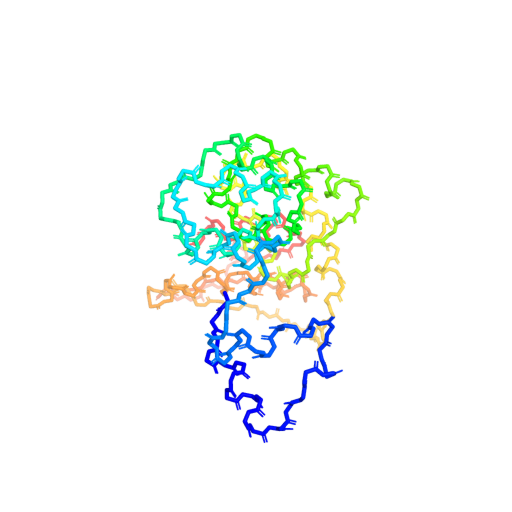 A N 1
ATOM 1045 C CA . LEU A 1 128 ? -9.374 8.178 7.196 1.00 90.81 128 LEU A CA 1
ATOM 1046 C C . LEU A 1 128 ? -8.732 9.200 6.246 1.00 90.81 128 LEU A C 1
ATOM 1048 O O . LEU A 1 128 ? -9.289 10.275 6.024 1.00 90.81 128 LEU A O 1
ATOM 1052 N N . LEU A 1 129 ? -7.566 8.875 5.681 1.00 92.88 129 LEU A N 1
ATOM 1053 C CA . LEU A 1 129 ? -6.922 9.717 4.674 1.00 92.88 129 LEU A CA 1
ATOM 1054 C C . LEU A 1 129 ? -7.784 9.818 3.406 1.00 92.88 129 LEU A C 1
ATOM 1056 O O . LEU A 1 129 ? -8.025 10.923 2.924 1.00 92.88 129 LEU A O 1
ATOM 1060 N N . PHE A 1 130 ? -8.267 8.690 2.883 1.00 96.12 130 PHE A N 1
ATOM 1061 C CA . PHE A 1 130 ? -9.078 8.651 1.664 1.00 96.12 130 PHE A CA 1
ATOM 1062 C C . PHE A 1 130 ? -10.395 9.407 1.822 1.00 96.12 130 PHE A C 1
ATOM 1064 O O . PHE A 1 130 ? -10.795 10.137 0.919 1.00 96.12 130 PHE A O 1
ATOM 1071 N N . GLU A 1 131 ? -11.038 9.293 2.985 1.00 93.94 131 GLU A N 1
ATOM 1072 C CA . GLU A 1 131 ? -12.225 10.083 3.305 1.00 93.94 131 GLU A CA 1
ATOM 1073 C C . GLU A 1 131 ? -11.905 11.585 3.310 1.00 93.94 131 GLU A C 1
ATOM 1075 O O . GLU A 1 131 ? -12.612 12.363 2.670 1.00 93.94 131 GLU A O 1
ATOM 1080 N N . LYS A 1 132 ? -10.811 11.995 3.969 1.00 92.06 132 LYS A N 1
ATOM 1081 C CA . LYS A 1 132 ? -10.367 13.398 4.013 1.00 92.06 132 LYS A CA 1
ATOM 1082 C C . LYS A 1 132 ? -10.064 13.958 2.620 1.00 92.06 132 LYS A C 1
ATOM 1084 O O . LYS A 1 132 ? -10.335 15.127 2.364 1.00 92.06 132 LYS A O 1
ATOM 1089 N N . MET A 1 133 ? -9.498 13.138 1.738 1.00 95.12 133 MET A N 1
ATOM 1090 C CA . MET A 1 133 ? -9.198 13.506 0.351 1.00 95.12 133 MET A CA 1
ATOM 1091 C C . MET A 1 133 ? -10.419 13.439 -0.577 1.00 95.12 133 MET A C 1
ATOM 1093 O O . MET A 1 133 ? -10.323 13.864 -1.724 1.00 95.12 133 MET A O 1
ATOM 1097 N N . GLY A 1 134 ? -11.559 12.921 -0.108 1.00 95.06 134 GLY A N 1
ATOM 1098 C CA . GLY A 1 134 ? -12.762 12.761 -0.926 1.00 95.06 134 GLY A CA 1
ATOM 1099 C C . GLY A 1 134 ? -12.664 11.646 -1.974 1.00 95.06 134 GLY A C 1
ATOM 1100 O O . GLY A 1 134 ? -13.382 11.698 -2.970 1.00 95.06 134 GLY A O 1
ATOM 1101 N N . ALA A 1 135 ? -11.801 10.648 -1.764 1.00 96.12 135 ALA A N 1
ATOM 1102 C CA . ALA A 1 135 ? -11.575 9.550 -2.703 1.00 96.12 135 ALA A CA 1
ATOM 1103 C C . ALA A 1 135 ? -12.848 8.712 -2.904 1.00 96.12 135 ALA A C 1
ATOM 1105 O O . ALA A 1 135 ? -13.392 8.145 -1.957 1.00 96.12 135 ALA A O 1
ATOM 1106 N N . SER A 1 136 ? -13.330 8.568 -4.132 1.00 94.75 136 SER A N 1
ATOM 1107 C CA . SER A 1 136 ? -14.650 7.966 -4.399 1.00 94.75 136 SER A CA 1
ATOM 1108 C C . SER A 1 136 ? -14.787 6.509 -3.918 1.00 94.75 136 SER A C 1
ATOM 1110 O O . SER A 1 136 ? -15.877 6.068 -3.543 1.00 94.75 136 SER A O 1
ATOM 1112 N N . PHE A 1 137 ? -13.674 5.774 -3.852 1.00 96.31 137 PHE A N 1
ATOM 1113 C CA . PHE A 1 137 ? -13.638 4.365 -3.468 1.00 96.31 137 PHE A CA 1
ATOM 1114 C C . PHE A 1 137 ? -13.608 4.104 -1.954 1.00 96.31 137 PHE A C 1
ATOM 1116 O O . PHE A 1 137 ? -13.780 2.948 -1.566 1.00 96.31 137 PHE A O 1
ATOM 1123 N N . TYR A 1 138 ? -13.406 5.104 -1.077 1.00 95.50 138 TYR A N 1
ATOM 1124 C CA . TYR A 1 138 ? -13.157 4.831 0.356 1.00 95.50 138 TYR A CA 1
ATOM 1125 C C . TYR A 1 138 ? -14.291 4.025 1.011 1.00 95.50 138 TYR A C 1
ATOM 1127 O O . TYR A 1 138 ? -14.048 3.189 1.882 1.00 95.50 138 TYR A O 1
ATOM 1135 N N . LYS A 1 139 ? -15.537 4.223 0.560 1.00 94.75 139 LYS A N 1
ATOM 1136 C CA . LYS A 1 139 ? -16.713 3.500 1.068 1.00 94.75 139 LYS A CA 1
ATOM 1137 C C . LYS A 1 139 ? -16.632 1.994 0.813 1.00 94.75 139 LYS A C 1
ATOM 1139 O O . LYS A 1 139 ? -17.154 1.226 1.610 1.00 94.75 139 LYS A O 1
ATOM 1144 N N . ALA A 1 140 ? -15.952 1.569 -0.252 1.00 95.75 140 ALA A N 1
ATOM 1145 C CA . ALA A 1 140 ? -15.742 0.155 -0.555 1.00 95.75 140 ALA A CA 1
ATOM 1146 C C . ALA A 1 140 ? -14.717 -0.508 0.388 1.00 95.75 140 ALA A C 1
ATOM 1148 O O . ALA A 1 140 ? -14.746 -1.723 0.564 1.00 95.75 140 ALA A O 1
ATOM 1149 N N . LEU A 1 141 ? -13.852 0.272 1.052 1.00 95.12 141 LEU A N 1
ATOM 1150 C CA . LEU A 1 141 ? -12.906 -0.240 2.053 1.00 95.12 141 LEU A CA 1
ATOM 1151 C C . LEU A 1 141 ? -13.552 -0.465 3.428 1.00 95.12 141 LEU A C 1
ATOM 1153 O O . LEU A 1 141 ? -13.060 -1.291 4.199 1.00 95.12 141 LEU A O 1
ATOM 1157 N N . VAL A 1 142 ? -14.657 0.227 3.736 1.00 93.50 142 VAL A N 1
ATOM 1158 C CA . VAL A 1 142 ? -15.356 0.131 5.033 1.00 93.50 142 VAL A CA 1
ATOM 1159 C C . VAL A 1 142 ? -15.748 -1.318 5.373 1.00 93.50 142 VAL A C 1
ATOM 1161 O O . VAL A 1 142 ? -15.326 -1.794 6.429 1.00 93.50 142 VAL A O 1
ATOM 1164 N N . PRO A 1 143 ? -16.433 -2.085 4.497 1.00 94.25 143 PRO A N 1
ATOM 1165 C CA . PRO A 1 143 ? -16.797 -3.473 4.802 1.00 94.25 143 PRO A CA 1
ATOM 1166 C C . PRO A 1 143 ? -15.591 -4.401 5.005 1.00 94.25 143 PRO A C 1
ATOM 1168 O O . PRO A 1 143 ? -15.677 -5.389 5.736 1.00 94.25 143 PRO A O 1
ATOM 1171 N N . ILE A 1 144 ? -14.458 -4.109 4.356 1.00 94.81 144 ILE A N 1
ATOM 1172 C CA . ILE A 1 144 ? -13.218 -4.883 4.509 1.00 94.81 144 ILE A CA 1
ATOM 1173 C C . ILE A 1 144 ? -12.629 -4.637 5.900 1.00 94.81 144 ILE A C 1
ATOM 1175 O O . ILE A 1 144 ? -12.280 -5.589 6.601 1.00 94.81 144 ILE A O 1
ATOM 1179 N N . ALA A 1 145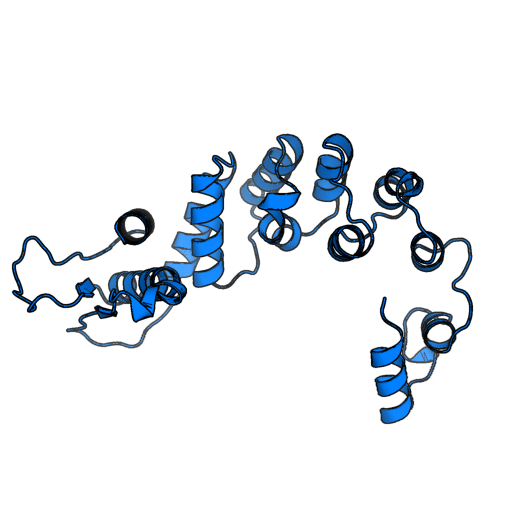 ? -12.568 -3.373 6.325 1.00 92.88 145 ALA A N 1
ATOM 1180 C CA . ALA A 1 145 ? -12.106 -3.005 7.657 1.00 92.88 145 ALA A CA 1
ATOM 1181 C C . ALA A 1 145 ? -13.012 -3.587 8.755 1.00 92.88 145 ALA A C 1
ATOM 1183 O O . ALA A 1 145 ? -12.508 -4.151 9.724 1.00 92.88 145 ALA A O 1
ATOM 1184 N N . GLU A 1 146 ? -14.336 -3.534 8.591 1.00 90.94 146 GLU A N 1
ATOM 1185 C CA . GLU A 1 146 ? -15.284 -4.123 9.547 1.00 90.94 146 GLU A CA 1
ATOM 1186 C C . GLU A 1 146 ? -15.137 -5.642 9.674 1.00 90.94 146 GLU A C 1
ATOM 1188 O O . GLU A 1 146 ? -15.198 -6.180 10.780 1.00 90.94 146 GLU A O 1
ATOM 1193 N N . ARG A 1 147 ? -14.924 -6.345 8.556 1.00 92.06 147 ARG A N 1
ATOM 1194 C CA . ARG A 1 147 ? -14.668 -7.791 8.568 1.00 92.06 147 ARG A CA 1
ATOM 1195 C C . ARG A 1 147 ? -13.394 -8.114 9.342 1.00 92.06 147 ARG A C 1
ATOM 1197 O O . ARG A 1 147 ? -13.435 -8.950 10.238 1.00 92.06 147 ARG A O 1
ATOM 1204 N N . ARG A 1 148 ? -12.305 -7.390 9.061 1.00 92.06 148 ARG A N 1
ATOM 1205 C CA . ARG A 1 148 ? -11.029 -7.552 9.773 1.00 92.06 148 ARG A CA 1
ATOM 1206 C C . ARG A 1 148 ? -11.154 -7.281 11.257 1.00 92.06 148 ARG A C 1
ATOM 1208 O O . ARG A 1 148 ? -10.603 -8.038 12.041 1.00 92.06 148 ARG A O 1
ATOM 1215 N N . LEU A 1 149 ? -11.901 -6.249 11.648 1.00 89.38 149 LEU A N 1
ATOM 1216 C CA . LEU A 1 149 ? -12.153 -5.967 13.059 1.00 89.38 149 LEU A CA 1
ATOM 1217 C C . LEU A 1 149 ? -12.800 -7.172 13.753 1.00 89.38 149 LEU A C 1
ATOM 1219 O O . LEU A 1 149 ? -12.341 -7.578 14.811 1.00 89.38 149 LEU A O 1
ATOM 1223 N N . LYS A 1 150 ? -13.815 -7.788 13.135 1.00 87.81 150 LYS A N 1
ATOM 1224 C CA . LYS A 1 150 ? -14.515 -8.961 13.693 1.00 87.81 150 LYS A CA 1
ATOM 1225 C C . LYS A 1 150 ? -13.638 -10.212 13.796 1.00 87.81 150 LYS A C 1
ATOM 1227 O O . LYS A 1 150 ? -13.926 -11.088 14.607 1.00 87.81 150 LYS A O 1
ATOM 1232 N N . GLU A 1 151 ? -12.600 -10.318 12.974 1.00 90.94 151 GLU A N 1
ATOM 1233 C CA . GLU A 1 151 ? -11.650 -11.437 13.000 1.00 90.94 151 GLU A CA 1
ATOM 1234 C C . GLU A 1 151 ? -10.628 -11.315 14.142 1.00 90.94 151 GLU A C 1
ATOM 1236 O O . GLU A 1 151 ? -10.042 -12.323 14.549 1.00 90.94 151 GLU A O 1
ATOM 1241 N N . ILE A 1 152 ? -10.427 -10.112 14.696 1.00 88.50 152 ILE A N 1
ATOM 1242 C CA . ILE A 1 152 ? -9.507 -9.896 15.817 1.00 88.50 152 ILE A CA 1
ATOM 1243 C C . ILE A 1 152 ? -10.107 -10.511 17.083 1.00 88.50 152 ILE A C 1
ATOM 1245 O O . ILE A 1 152 ? -11.157 -10.100 17.571 1.00 88.50 152 ILE A O 1
ATOM 1249 N N . LYS A 1 153 ? -9.394 -11.480 17.659 1.00 84.12 153 LYS A N 1
ATOM 1250 C CA . LYS A 1 153 ? -9.743 -12.093 18.943 1.00 84.12 153 LYS A CA 1
ATOM 1251 C C . LYS A 1 153 ? -8.846 -11.534 20.035 1.00 84.12 153 LYS A C 1
ATOM 1253 O O . LYS A 1 153 ? -7.637 -11.752 20.010 1.00 84.12 153 LYS A O 1
ATOM 1258 N N . LEU A 1 154 ? -9.443 -10.849 21.006 1.00 83.19 154 LEU A N 1
ATOM 1259 C CA . LEU A 1 154 ? -8.758 -10.400 22.215 1.00 83.19 154 LEU A CA 1
ATOM 1260 C C . LEU A 1 154 ? -9.280 -11.192 23.416 1.00 83.19 154 LEU A C 1
ATOM 1262 O O . LEU A 1 154 ? -10.462 -11.073 23.738 1.00 83.19 154 LEU A O 1
ATOM 1266 N N . PRO A 1 155 ? -8.435 -11.988 24.093 1.00 82.75 155 PRO A N 1
ATOM 1267 C CA . PRO A 1 155 ? -8.823 -12.724 25.290 1.00 82.75 155 PRO A CA 1
ATOM 1268 C C . PRO A 1 155 ? -8.795 -11.796 26.515 1.00 82.75 155 PRO A C 1
ATOM 1270 O O . PRO A 1 155 ? -8.018 -11.998 27.443 1.00 82.75 155 PRO A O 1
ATOM 1273 N N . LEU A 1 156 ? -9.592 -10.727 26.490 1.00 81.25 156 LEU A N 1
ATOM 1274 C CA . LEU A 1 156 ? -9.736 -9.798 27.608 1.00 81.25 156 LEU A CA 1
ATOM 1275 C C . LEU A 1 156 ? -11.128 -9.957 28.210 1.00 81.25 156 LEU A C 1
ATOM 1277 O O . LEU A 1 156 ? -12.136 -9.704 27.553 1.00 81.25 156 LEU A O 1
ATOM 1281 N N . GLU A 1 157 ? -11.174 -10.384 29.467 1.00 76.56 157 GLU A N 1
ATOM 1282 C CA . GLU A 1 157 ? -12.420 -10.514 30.212 1.00 76.56 157 GLU A CA 1
ATOM 1283 C C . GLU A 1 157 ? -12.860 -9.152 30.758 1.00 76.56 157 GLU A C 1
ATOM 1285 O O . GLU A 1 157 ? -12.055 -8.336 31.207 1.00 76.56 157 GLU A O 1
ATOM 1290 N N . SER A 1 158 ? -14.162 -8.889 30.696 1.00 74.12 158 SER A N 1
ATOM 1291 C CA . SER A 1 158 ? -14.752 -7.668 31.245 1.00 74.12 158 SER A CA 1
ATOM 1292 C C . SER A 1 158 ? -14.692 -7.644 32.785 1.00 74.12 158 SER A C 1
ATOM 1294 O O . SER A 1 158 ? -14.789 -8.704 33.402 1.00 74.12 158 SER A O 1
ATOM 1296 N N . PRO A 1 159 ? -14.636 -6.457 33.428 1.00 83.44 159 PRO A N 1
ATOM 1297 C CA . PRO A 1 159 ? -14.735 -5.124 32.830 1.00 83.44 159 PRO A CA 1
ATOM 1298 C C . PRO A 1 159 ? -13.387 -4.580 32.339 1.00 83.44 159 PRO A C 1
ATOM 1300 O O . PRO A 1 159 ? -12.409 -4.534 33.078 1.00 83.44 159 PRO A O 1
ATOM 1303 N N . VAL A 1 160 ? -13.374 -4.072 31.105 1.00 84.75 160 VAL A N 1
ATOM 1304 C CA . VAL A 1 160 ? -12.225 -3.370 30.518 1.00 84.75 160 VAL A CA 1
ATOM 1305 C C . VAL A 1 160 ? -12.566 -1.884 30.381 1.00 84.75 160 VAL A C 1
ATOM 1307 O O . VAL A 1 160 ? -13.695 -1.516 30.048 1.00 84.75 160 VAL A O 1
ATOM 1310 N N . VAL A 1 161 ? -11.588 -1.018 30.638 1.00 86.00 161 VAL A N 1
ATOM 1311 C CA . VAL A 1 161 ? -11.655 0.421 30.353 1.00 86.00 161 VAL A CA 1
ATOM 1312 C C . VAL A 1 161 ? -10.430 0.787 29.531 1.00 86.00 161 VAL A C 1
ATOM 1314 O O . VAL A 1 161 ? -9.318 0.377 29.857 1.00 86.00 161 VAL A O 1
ATOM 1317 N N . VAL A 1 162 ? -10.635 1.566 28.473 1.00 87.31 162 VAL A N 1
ATOM 1318 C CA . VAL A 1 162 ? -9.560 2.066 27.619 1.00 87.31 162 VAL A CA 1
ATOM 1319 C C . VAL A 1 162 ? -9.343 3.544 27.920 1.00 87.31 162 VAL A C 1
ATOM 1321 O O . VAL A 1 162 ? -10.231 4.370 27.706 1.00 87.31 162 VAL A O 1
ATOM 1324 N N . LEU A 1 163 ? -8.157 3.879 28.420 1.00 86.12 163 LEU A N 1
ATOM 1325 C CA . LEU A 1 163 ? -7.753 5.253 28.708 1.00 86.12 163 LEU A CA 1
ATOM 1326 C C . LEU A 1 163 ? -6.606 5.634 27.775 1.00 86.12 163 LEU A C 1
ATOM 1328 O O . LEU A 1 163 ? -5.560 4.989 27.794 1.00 86.12 163 LEU A O 1
ATOM 1332 N N . GLY A 1 164 ? -6.815 6.658 26.954 1.00 83.62 164 GLY A N 1
ATOM 1333 C CA . GLY A 1 164 ? -5.793 7.195 26.061 1.00 83.62 164 GLY A CA 1
ATOM 1334 C C . GLY A 1 164 ? -5.270 8.542 26.548 1.00 83.62 164 GLY A C 1
ATOM 1335 O O . GLY A 1 164 ? -6.045 9.387 26.985 1.00 83.62 164 GLY A O 1
ATOM 1336 N N . ASP A 1 165 ? -3.963 8.754 26.454 1.00 81.62 165 ASP A N 1
ATOM 1337 C CA . ASP A 1 165 ? -3.352 10.055 26.731 1.00 81.62 165 ASP A CA 1
ATOM 1338 C C . ASP A 1 165 ? -3.490 10.975 25.500 1.00 81.62 165 ASP A C 1
ATOM 1340 O O . ASP A 1 165 ? -3.106 10.600 24.388 1.00 81.62 165 ASP A O 1
ATOM 1344 N N . ALA A 1 166 ? -4.058 12.162 25.710 1.00 77.81 166 ALA A N 1
ATOM 1345 C CA . ALA A 1 166 ? -4.234 13.238 24.733 1.00 77.81 166 ALA A CA 1
ATOM 1346 C C . ALA A 1 166 ? -3.539 14.544 25.174 1.00 77.81 166 ALA A C 1
ATOM 1348 O O . ALA A 1 166 ? -3.937 15.645 24.790 1.00 77.81 166 ALA A O 1
ATOM 1349 N N . SER A 1 167 ? -2.504 14.441 26.010 1.00 80.62 167 SER A N 1
ATOM 1350 C CA . SER A 1 167 ? -1.632 15.559 26.373 1.00 80.62 167 SER A CA 1
ATOM 1351 C C . SER A 1 167 ? -0.892 16.131 25.158 1.00 80.62 167 SER A C 1
ATOM 1353 O O . SER A 1 167 ? -0.677 15.463 24.145 1.00 80.62 167 SER A O 1
ATOM 1355 N N . SER A 1 168 ? -0.442 17.383 25.260 1.00 73.12 168 SER A N 1
ATOM 1356 C CA . SER A 1 168 ? 0.293 18.062 24.182 1.00 73.12 168 SER A CA 1
ATOM 1357 C C . SER A 1 168 ? 1.599 17.352 23.796 1.00 73.12 168 SER A C 1
ATOM 1359 O O . SER A 1 168 ? 2.011 17.414 22.638 1.00 73.12 168 SER A O 1
ATOM 1361 N N . SER A 1 169 ? 2.217 16.612 24.723 1.00 76.56 169 SER A N 1
ATOM 1362 C CA . SER A 1 169 ? 3.373 15.745 24.453 1.00 76.56 169 SER A CA 1
ATOM 1363 C C . SER A 1 169 ? 3.053 14.548 23.552 1.00 76.56 169 SER A C 1
ATOM 1365 O O . SER A 1 169 ? 3.960 14.003 22.927 1.00 76.56 169 SER A O 1
ATOM 1367 N N . MET A 1 170 ? 1.780 14.159 23.442 1.00 72.62 170 MET A N 1
ATOM 1368 C CA . MET A 1 170 ? 1.323 13.021 22.640 1.00 72.62 170 MET A CA 1
ATOM 1369 C C . MET A 1 170 ? 0.931 13.393 21.209 1.00 72.62 170 MET A C 1
ATOM 1371 O O . MET A 1 170 ? 0.501 12.516 20.469 1.00 72.62 170 MET A O 1
ATOM 1375 N N . ASN A 1 171 ? 1.114 14.646 20.777 1.00 68.50 171 ASN A N 1
ATOM 1376 C CA . ASN A 1 171 ? 0.625 15.149 19.484 1.00 68.50 171 ASN A CA 1
ATOM 1377 C C . ASN A 1 171 ? 1.011 14.260 18.275 1.00 68.50 171 ASN A C 1
ATOM 1379 O O . ASN A 1 171 ? 0.211 14.050 17.369 1.00 68.50 171 ASN A O 1
ATOM 1383 N N . VAL A 1 172 ? 2.207 13.657 18.284 1.00 70.69 172 VAL A N 1
ATOM 1384 C CA . VAL A 1 172 ? 2.656 12.734 17.218 1.00 70.69 172 VAL A CA 1
ATOM 1385 C C . VAL A 1 172 ? 1.942 11.374 17.276 1.00 70.69 172 VAL A C 1
ATOM 1387 O O . VAL A 1 172 ? 1.662 10.772 16.243 1.00 70.69 172 VAL A O 1
ATOM 1390 N N . ALA A 1 173 ? 1.635 10.880 18.475 1.00 77.56 173 ALA A N 1
ATOM 1391 C CA . ALA A 1 173 ? 1.093 9.541 18.709 1.00 77.56 173 ALA A CA 1
ATOM 1392 C C . ALA A 1 173 ? -0.434 9.515 18.879 1.00 77.56 173 ALA A C 1
ATOM 1394 O O . ALA A 1 173 ? -1.031 8.439 18.854 1.00 77.56 173 ALA A O 1
ATOM 1395 N N . ILE A 1 174 ? -1.076 10.676 19.029 1.00 79.69 174 ILE A N 1
ATOM 1396 C CA . ILE A 1 174 ? -2.482 10.789 19.420 1.00 79.69 174 ILE A CA 1
ATOM 1397 C C . ILE A 1 174 ? -3.407 10.051 18.450 1.00 79.69 174 ILE A C 1
ATOM 1399 O O . ILE A 1 174 ? -4.288 9.305 18.871 1.00 79.69 174 ILE A O 1
ATOM 1403 N N . ARG A 1 175 ? -3.131 10.141 17.144 1.00 79.06 175 ARG A N 1
ATOM 1404 C CA . ARG A 1 175 ? -3.918 9.473 16.102 1.00 79.06 175 ARG A CA 1
ATOM 1405 C C . ARG A 1 175 ? -3.817 7.950 16.195 1.00 79.06 175 ARG A C 1
ATOM 1407 O O . ARG A 1 175 ? -4.837 7.267 16.168 1.00 79.06 175 ARG A O 1
ATOM 1414 N N . VAL A 1 176 ? -2.602 7.421 16.344 1.00 83.31 176 VAL A N 1
ATOM 1415 C CA . VAL A 1 176 ? -2.356 5.973 16.451 1.00 83.31 176 VAL A CA 1
ATOM 1416 C C . VAL A 1 176 ? -2.949 5.425 17.748 1.00 83.31 176 VAL A C 1
ATOM 1418 O O . VAL A 1 176 ? -3.680 4.435 17.720 1.00 83.31 176 VAL A O 1
ATOM 1421 N N . SER A 1 177 ? -2.719 6.111 18.870 1.00 84.94 177 SER A N 1
ATOM 1422 C CA . SER A 1 177 ? -3.330 5.789 20.163 1.00 84.94 177 SER A CA 1
ATOM 1423 C C . SER A 1 177 ? -4.856 5.809 20.089 1.00 84.94 177 SER A C 1
ATOM 1425 O O . SER A 1 177 ? -5.506 4.956 20.692 1.00 84.94 177 SER A O 1
ATOM 1427 N N . THR A 1 178 ? -5.437 6.720 19.303 1.00 83.38 178 THR A N 1
ATOM 1428 C CA . THR A 1 178 ? -6.890 6.794 19.114 1.00 83.38 178 THR A CA 1
ATOM 1429 C C . THR A 1 178 ? -7.439 5.620 18.316 1.00 83.38 178 THR A C 1
ATOM 1431 O O . THR A 1 178 ? -8.457 5.039 18.705 1.00 83.38 178 THR A O 1
ATOM 1434 N N . ILE A 1 179 ? -6.741 5.204 17.256 1.00 85.56 179 ILE A N 1
ATOM 1435 C CA . ILE A 1 179 ? -7.091 4.009 16.474 1.00 85.56 179 ILE A CA 1
ATOM 1436 C C . ILE A 1 179 ? -7.018 2.756 17.354 1.00 85.56 179 ILE A C 1
ATOM 1438 O O . ILE A 1 179 ? -7.988 1.999 17.422 1.00 85.56 179 ILE A O 1
ATOM 1442 N N . ILE A 1 180 ? -5.904 2.555 18.066 1.00 86.88 180 ILE A N 1
ATOM 1443 C CA . ILE A 1 180 ? -5.705 1.388 18.938 1.00 86.88 180 ILE A CA 1
ATOM 1444 C C . ILE A 1 180 ? -6.741 1.377 20.059 1.00 86.88 180 ILE A C 1
ATOM 1446 O O . ILE A 1 180 ? -7.394 0.359 20.283 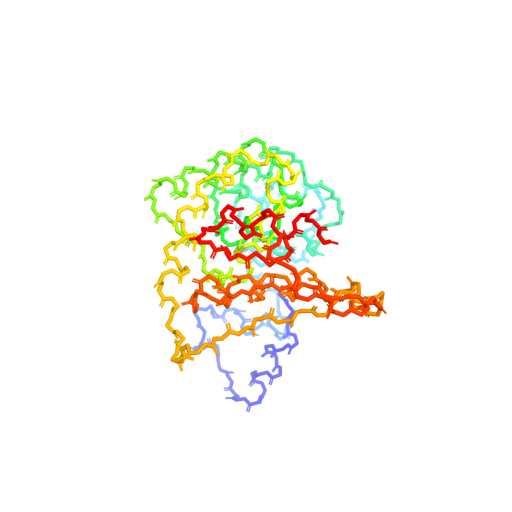1.00 86.88 180 ILE A O 1
ATOM 1450 N N . GLY A 1 181 ? -6.924 2.505 20.746 1.00 86.38 181 GLY A N 1
ATOM 1451 C CA . GLY A 1 181 ? -7.866 2.601 21.849 1.00 86.38 181 GLY A CA 1
ATOM 1452 C C . GLY A 1 181 ? -9.292 2.288 21.402 1.00 86.38 181 GLY A C 1
ATOM 1453 O O . GLY A 1 181 ? -9.981 1.483 22.027 1.00 86.38 181 GLY A O 1
ATOM 1454 N N . SER A 1 182 ? -9.727 2.869 20.284 1.00 83.69 182 SER A N 1
ATOM 1455 C CA . SER A 1 182 ? -11.076 2.647 19.757 1.00 83.69 182 SER A CA 1
ATOM 1456 C C . SER A 1 182 ? -11.282 1.207 19.286 1.00 83.69 182 SER A C 1
ATOM 1458 O O . SER A 1 182 ? -12.351 0.636 19.505 1.00 83.69 182 SER A O 1
ATOM 1460 N N . MET A 1 183 ? -10.251 0.591 18.697 1.00 86.06 183 MET A N 1
ATOM 1461 C CA . MET A 1 183 ? -10.255 -0.830 18.346 1.00 86.06 183 MET A CA 1
ATOM 1462 C C . MET A 1 183 ? -10.444 -1.706 19.592 1.00 86.06 183 MET A C 1
ATOM 1464 O O . MET A 1 183 ? -11.343 -2.544 19.610 1.00 86.06 183 MET A O 1
ATOM 1468 N N . LEU A 1 184 ? -9.649 -1.486 20.647 1.00 86.75 184 LEU A N 1
ATOM 1469 C CA . LEU A 1 184 ? -9.769 -2.218 21.915 1.00 86.75 184 LEU A CA 1
ATOM 1470 C C . LEU A 1 184 ? -11.169 -2.058 22.511 1.00 86.75 184 LEU A C 1
ATOM 1472 O O . LEU A 1 184 ? -11.802 -3.048 22.866 1.00 86.75 184 LEU A O 1
ATOM 1476 N N . ALA A 1 185 ? -11.675 -0.825 22.550 1.00 86.81 185 ALA A N 1
ATOM 1477 C CA . ALA A 1 185 ? -12.989 -0.522 23.094 1.00 86.81 185 ALA A CA 1
ATOM 1478 C C . ALA A 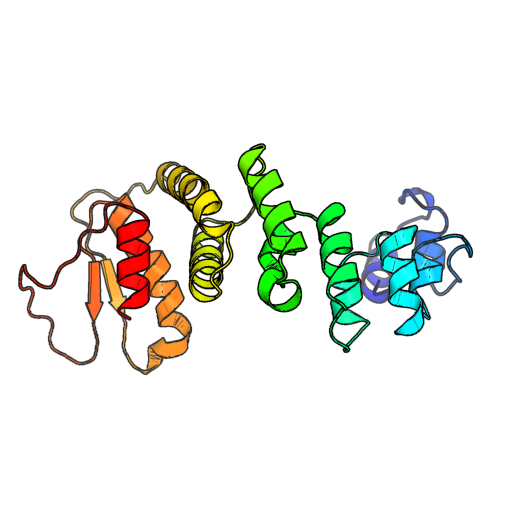1 185 ? -14.117 -1.239 22.348 1.00 86.81 185 ALA A C 1
ATOM 1480 O O . ALA A 1 185 ? -15.017 -1.793 22.979 1.00 86.81 185 ALA A O 1
ATOM 1481 N N . THR A 1 186 ? -14.014 -1.301 21.019 1.00 84.75 186 THR A N 1
ATOM 1482 C CA . THR A 1 186 ? -14.991 -2.000 20.178 1.00 84.75 186 THR A CA 1
ATOM 1483 C C . THR A 1 186 ? -14.950 -3.512 20.403 1.00 84.75 186 THR A C 1
ATOM 1485 O O . THR A 1 186 ? -15.994 -4.150 20.500 1.00 84.75 186 THR A O 1
ATOM 1488 N N . LEU A 1 187 ? -13.754 -4.093 20.533 1.00 84.56 187 LEU A N 1
ATOM 1489 C CA . LEU A 1 187 ? -13.573 -5.540 20.686 1.00 84.56 187 LEU A CA 1
ATOM 1490 C C . LEU A 1 187 ? -13.965 -6.065 22.069 1.00 84.56 187 LEU A C 1
ATOM 1492 O O . LEU A 1 187 ? -14.466 -7.180 22.178 1.00 84.56 187 LEU A O 1
ATOM 1496 N N . THR A 1 188 ? -13.745 -5.280 23.124 1.00 84.62 188 THR A N 1
ATOM 1497 C CA . THR A 1 188 ? -14.031 -5.702 24.504 1.00 84.62 188 THR A CA 1
ATOM 1498 C C . THR A 1 188 ? -15.346 -5.138 25.041 1.00 84.62 188 THR A C 1
ATOM 1500 O O . THR A 1 188 ? -15.657 -5.341 26.212 1.00 84.62 188 THR A O 1
ATOM 1503 N N . GLY A 1 189 ? -16.086 -4.360 24.241 1.00 81.81 189 GLY A N 1
ATOM 1504 C CA . GLY A 1 189 ? -17.231 -3.578 24.717 1.00 81.81 189 GLY A CA 1
ATOM 1505 C C . GLY A 1 189 ? -16.854 -2.575 25.816 1.00 81.81 189 GLY A C 1
ATOM 1506 O O . GLY A 1 189 ? -17.693 -2.224 26.646 1.00 81.81 189 GLY A O 1
ATOM 1507 N N . ALA A 1 190 ? -15.587 -2.152 25.865 1.00 84.56 190 ALA A N 1
ATOM 1508 C CA . ALA A 1 190 ? -15.095 -1.256 26.899 1.00 84.56 190 ALA A CA 1
ATOM 1509 C C . ALA A 1 190 ? -15.541 0.182 26.660 1.00 84.56 190 ALA A C 1
ATOM 1511 O O . ALA A 1 190 ? -15.776 0.631 25.537 1.00 84.56 190 ALA A O 1
ATOM 15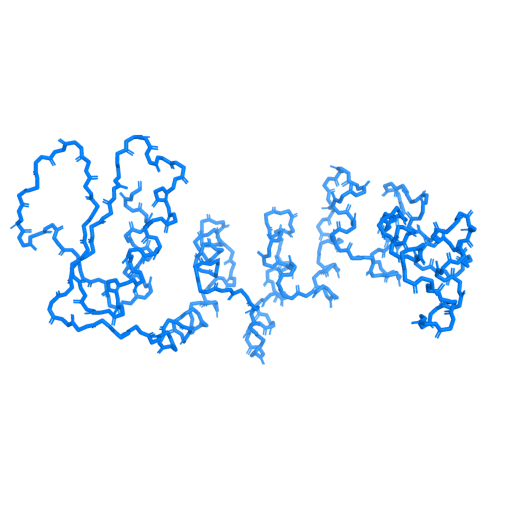12 N N . LYS A 1 191 ? -15.573 0.939 27.754 1.00 83.12 191 LYS A N 1
ATOM 1513 C CA . LYS A 1 191 ? -15.664 2.393 27.684 1.00 83.12 191 LYS A CA 1
ATOM 1514 C C . LYS A 1 191 ? -14.298 2.968 27.347 1.00 83.12 191 LYS A C 1
ATOM 1516 O O . LYS A 1 191 ? -13.304 2.574 27.960 1.00 83.12 191 LYS A O 1
ATOM 1521 N N . ILE A 1 192 ? -14.273 3.919 26.420 1.00 84.50 192 ILE A N 1
ATOM 1522 C CA . ILE A 1 192 ? -13.072 4.655 26.034 1.00 84.50 192 ILE A CA 1
ATOM 1523 C C . ILE A 1 192 ? -13.151 6.115 26.464 1.00 84.50 192 ILE A C 1
ATOM 1525 O O . ILE A 1 192 ? -14.211 6.747 26.380 1.00 84.50 192 ILE A O 1
ATOM 1529 N N . ARG A 1 193 ? -12.016 6.653 26.919 1.00 81.81 193 ARG A N 1
ATOM 1530 C CA . ARG A 1 193 ? -11.832 8.086 27.150 1.00 81.81 193 ARG A CA 1
ATOM 1531 C C . ARG A 1 193 ? -10.393 8.507 26.871 1.00 81.81 193 ARG A C 1
ATOM 1533 O O . ARG A 1 193 ? -9.462 7.862 27.344 1.00 81.81 193 ARG A O 1
ATOM 1540 N N . PHE A 1 194 ? -10.237 9.619 26.160 1.00 79.69 194 PHE A N 1
ATOM 1541 C CA . PHE A 1 194 ? -8.964 10.322 26.044 1.00 79.69 194 PHE A CA 1
ATOM 1542 C C . PHE A 1 194 ? -8.905 11.423 27.104 1.00 79.69 194 PHE A C 1
ATOM 1544 O O . PHE A 1 194 ? -9.890 12.140 27.294 1.00 79.69 194 PHE A O 1
ATOM 1551 N N . PHE A 1 195 ? -7.803 11.517 27.845 1.00 78.50 195 PHE A N 1
ATOM 1552 C CA . PHE A 1 195 ? -7.629 12.494 28.922 1.00 78.50 195 PHE A CA 1
ATOM 1553 C C . PHE A 1 195 ? -6.476 13.455 28.619 1.00 78.50 195 PHE A C 1
ATOM 1555 O O . PHE A 1 195 ? -5.504 13.093 27.962 1.00 78.50 195 PHE A O 1
ATOM 1562 N N . ASN A 1 196 ? -6.595 14.686 29.109 1.00 75.31 196 ASN A N 1
ATOM 1563 C CA . ASN A 1 196 ? -5.553 15.711 29.086 1.00 75.31 196 ASN A CA 1
ATOM 1564 C C . ASN A 1 196 ? -5.231 16.124 30.540 1.00 75.31 196 ASN A C 1
ATOM 1566 O O . ASN A 1 196 ? -5.439 15.339 31.463 1.00 75.31 196 ASN A O 1
ATOM 1570 N N . HIS A 1 197 ? -4.717 17.336 30.767 1.00 65.75 197 HIS A N 1
ATOM 1571 C CA . HIS A 1 197 ? -4.365 17.823 32.109 1.00 65.75 197 HIS A CA 1
ATOM 1572 C C . HIS A 1 197 ? -5.560 18.008 33.074 1.00 65.75 197 HIS A C 1
ATOM 1574 O O . HIS A 1 197 ? -5.341 18.323 34.244 1.00 65.75 197 HIS A O 1
ATOM 1580 N N . GLU A 1 198 ? -6.808 17.828 32.630 1.00 59.75 198 GLU A N 1
ATOM 1581 C CA . GLU A 1 198 ? -7.992 17.959 33.485 1.00 59.75 198 GLU A CA 1
ATOM 1582 C C . GLU A 1 198 ? -8.290 16.688 34.305 1.00 59.75 198 GLU A C 1
ATOM 1584 O O . GLU A 1 198 ? -8.188 15.555 33.832 1.00 59.75 198 GLU A O 1
ATOM 1589 N N . LEU A 1 199 ? -8.705 16.886 35.563 1.00 53.91 199 LEU A N 1
ATOM 1590 C CA . LEU A 1 199 ? -9.106 15.822 36.490 1.00 53.91 199 LEU A CA 1
ATOM 1591 C C . LEU A 1 199 ? -10.256 14.978 35.915 1.00 53.91 199 LEU A C 1
ATOM 1593 O O . LEU A 1 199 ? -11.316 15.493 35.556 1.00 53.91 199 LEU A O 1
ATOM 1597 N N . MET A 1 200 ? -10.070 13.654 35.889 1.00 50.94 200 MET A N 1
ATOM 1598 C CA . MET A 1 200 ? -11.077 12.705 35.413 1.00 50.94 200 MET A CA 1
ATOM 1599 C C . MET A 1 200 ? -12.311 12.670 36.331 1.00 50.94 200 MET A C 1
ATOM 1601 O O . MET A 1 200 ? -12.354 11.917 37.302 1.00 50.94 200 MET A O 1
ATOM 1605 N N . SER A 1 201 ? -13.363 13.418 35.991 1.00 51.34 201 SER A N 1
ATOM 1606 C CA . SER A 1 201 ? -14.715 13.165 36.504 1.00 51.34 201 SER A CA 1
ATOM 1607 C C . SER A 1 201 ? -15.419 12.145 35.603 1.00 51.34 201 SER A C 1
ATOM 1609 O O . SER A 1 201 ? -15.597 12.360 34.400 1.00 51.34 201 SER A O 1
ATOM 1611 N N . TRP A 1 202 ? -15.780 10.982 36.149 1.00 55.34 202 TRP A N 1
ATOM 1612 C CA . TRP A 1 202 ? -16.445 9.914 35.394 1.00 55.34 202 TRP A CA 1
ATOM 1613 C C . TRP A 1 202 ? -17.943 10.211 35.258 1.00 55.34 202 TRP A C 1
ATOM 1615 O O . TRP A 1 202 ? -18.771 9.644 35.965 1.00 55.34 202 TRP A O 1
ATOM 1625 N N . ASP A 1 203 ? -18.294 11.145 34.376 1.00 56.22 203 ASP A N 1
ATOM 1626 C CA . ASP A 1 203 ? -19.691 11.455 34.076 1.00 56.22 203 ASP A CA 1
ATOM 1627 C C . ASP A 1 203 ? -20.184 10.635 32.869 1.00 56.22 203 ASP A C 1
ATOM 1629 O O . ASP A 1 203 ? -19.478 10.496 31.864 1.00 56.22 203 ASP A O 1
ATOM 1633 N N . ARG A 1 204 ? -21.405 10.082 32.947 1.00 48.78 204 ARG A N 1
ATOM 1634 C CA . ARG A 1 204 ? -21.972 9.156 31.936 1.00 48.78 204 ARG A CA 1
ATOM 1635 C C . ARG A 1 204 ? -22.068 9.769 30.534 1.00 48.78 204 ARG A C 1
ATOM 1637 O O . ARG A 1 204 ? -22.147 9.024 29.564 1.00 48.78 204 ARG A O 1
ATOM 1644 N N . LYS A 1 205 ? -22.057 11.100 30.430 1.00 49.19 205 LYS A N 1
ATOM 1645 C CA . LYS A 1 205 ? -22.122 11.841 29.162 1.00 49.19 205 LYS A CA 1
ATOM 1646 C C . LYS A 1 205 ? -20.801 11.856 28.380 1.00 49.19 205 LYS A C 1
ATOM 1648 O O . LYS A 1 205 ? -20.839 12.080 27.179 1.00 49.19 205 LYS A O 1
ATOM 1653 N N . ASN A 1 206 ? -19.668 11.578 29.036 1.00 51.78 206 ASN A N 1
ATOM 1654 C CA . ASN A 1 206 ? -18.324 11.715 28.453 1.00 51.78 206 ASN A CA 1
ATOM 1655 C C . ASN A 1 206 ? -17.599 10.370 28.246 1.00 51.78 206 ASN A C 1
ATOM 1657 O O . ASN A 1 206 ? -16.421 10.357 27.897 1.00 51.78 206 ASN A O 1
ATOM 1661 N N . SER A 1 207 ? -18.266 9.235 28.491 1.00 58.25 207 SER A N 1
ATOM 1662 C CA . SER A 1 207 ? -17.737 7.902 28.174 1.00 58.25 207 SER A CA 1
ATOM 1663 C C . SER A 1 207 ? -18.342 7.401 26.866 1.00 58.25 207 SER A C 1
ATOM 1665 O O . SER A 1 207 ? -19.557 7.209 26.810 1.00 58.25 207 SER A O 1
ATOM 1667 N N . PHE A 1 208 ? -17.511 7.155 25.853 1.00 67.44 208 PHE A N 1
ATOM 1668 C CA . PHE A 1 208 ? -17.941 6.553 24.590 1.00 67.44 208 PHE A CA 1
ATOM 1669 C C . PHE A 1 208 ? -17.773 5.033 24.634 1.00 67.44 208 PHE A C 1
ATOM 1671 O O . PHE A 1 208 ? -16.853 4.517 25.268 1.00 67.44 208 PHE A O 1
ATOM 1678 N N . GLN A 1 209 ? -18.661 4.316 23.954 1.00 73.12 209 GLN A N 1
ATOM 1679 C CA . GLN A 1 209 ? -18.545 2.878 23.725 1.00 73.12 209 GLN A CA 1
ATOM 1680 C C . GLN A 1 209 ? -18.723 2.647 22.222 1.00 73.12 209 GLN A C 1
ATOM 1682 O O . GLN A 1 209 ? -19.861 2.542 21.763 1.00 73.12 209 GLN A O 1
ATOM 1687 N N . PRO A 1 210 ? -17.633 2.671 21.434 1.00 74.25 210 PRO A N 1
ATOM 1688 C CA . PRO A 1 210 ? -17.726 2.449 20.000 1.00 74.25 210 PRO A CA 1
ATOM 1689 C C . PRO A 1 210 ? -18.201 1.020 19.733 1.00 74.25 210 PRO A C 1
ATOM 1691 O O . PRO A 1 210 ? -17.736 0.069 20.359 1.00 74.25 210 PRO A O 1
ATOM 1694 N N . THR A 1 211 ? -19.150 0.881 18.812 1.00 73.81 211 THR A N 1
ATOM 1695 C CA . THR A 1 211 ? -19.718 -0.417 18.408 1.00 73.81 211 THR A CA 1
ATOM 1696 C C . THR A 1 211 ? -19.499 -0.710 16.927 1.00 73.81 211 THR A C 1
ATOM 1698 O O . THR A 1 211 ? -19.679 -1.842 16.481 1.00 73.81 211 THR A O 1
ATOM 1701 N N . SER A 1 212 ? -19.090 0.303 16.163 1.00 75.94 212 SER A N 1
ATOM 1702 C CA . SER A 1 212 ? -18.892 0.241 14.721 1.00 75.94 212 SER A CA 1
ATOM 1703 C C . SER A 1 212 ? -17.616 0.966 14.289 1.00 75.94 212 SER A C 1
ATOM 1705 O O . SER A 1 212 ? -17.058 1.791 15.018 1.00 75.94 212 SER A O 1
ATOM 1707 N N . LEU A 1 213 ? -17.175 0.705 13.054 1.00 75.25 213 LEU A N 1
ATOM 1708 C CA . LEU A 1 213 ? -16.087 1.472 12.444 1.00 75.25 213 LEU A CA 1
ATOM 1709 C C . LEU A 1 213 ? -16.458 2.955 12.296 1.00 75.25 213 LEU A C 1
ATOM 1711 O O . LEU A 1 213 ? -15.591 3.817 12.407 1.00 75.25 213 LEU A O 1
ATOM 1715 N N . HIS A 1 214 ? -17.740 3.262 12.081 1.00 78.75 214 HIS A N 1
ATOM 1716 C CA . HIS A 1 214 ? -18.212 4.640 11.998 1.00 78.75 214 HIS A CA 1
ATOM 1717 C C . HIS A 1 214 ? -17.992 5.396 13.316 1.00 78.75 214 HIS A C 1
ATOM 1719 O O . HIS A 1 214 ? -17.478 6.515 13.297 1.00 78.75 214 HIS A O 1
ATOM 1725 N N . ASP A 1 215 ? -18.284 4.755 14.453 1.00 73.88 215 ASP A N 1
ATOM 1726 C CA . ASP A 1 215 ? -18.025 5.325 15.781 1.00 73.88 215 ASP A CA 1
ATOM 1727 C C . ASP A 1 215 ? -16.526 5.568 15.989 1.00 73.88 215 ASP A C 1
ATOM 1729 O O . ASP A 1 215 ? -16.127 6.635 16.455 1.00 73.88 215 ASP A O 1
ATOM 1733 N N . LEU A 1 216 ? -15.685 4.609 15.580 1.00 75.25 216 LEU A N 1
ATOM 1734 C CA . LEU A 1 216 ? -14.227 4.739 15.633 1.00 75.25 216 LEU A CA 1
ATOM 1735 C C . LEU A 1 216 ? -13.749 5.954 14.834 1.00 75.25 216 LEU A C 1
ATOM 1737 O O . LEU A 1 216 ? -12.991 6.776 15.347 1.00 75.25 216 LEU A O 1
ATOM 1741 N N . MET A 1 217 ? -14.197 6.085 13.584 1.00 74.00 217 MET A N 1
ATOM 1742 C CA . MET A 1 217 ? -13.834 7.218 12.733 1.00 74.00 217 MET A CA 1
ATOM 1743 C C . MET A 1 217 ? -14.321 8.545 13.324 1.00 74.00 217 MET A C 1
ATOM 1745 O O . MET A 1 217 ? -13.626 9.550 13.206 1.00 74.00 217 MET A O 1
ATOM 1749 N N . GLY A 1 218 ? -15.487 8.552 13.977 1.00 73.62 218 GLY A N 1
ATOM 1750 C CA . GLY A 1 218 ? -16.003 9.706 14.710 1.00 73.62 218 GLY A CA 1
ATOM 1751 C C . GLY A 1 218 ? -15.092 10.127 15.865 1.00 73.62 218 GLY A C 1
ATOM 1752 O O . GLY A 1 218 ? -14.783 11.309 15.983 1.00 73.62 218 GLY A O 1
ATOM 1753 N N . ILE A 1 219 ? -14.606 9.172 16.665 1.00 71.94 219 ILE A N 1
ATOM 1754 C CA . ILE A 1 219 ? -13.689 9.439 17.786 1.00 71.94 219 ILE A CA 1
ATOM 1755 C C . ILE A 1 219 ? -12.349 9.978 17.273 1.00 71.94 219 ILE A C 1
ATOM 1757 O O . ILE A 1 219 ? -11.875 10.991 17.775 1.00 71.94 219 ILE A O 1
ATOM 1761 N N . VAL A 1 220 ? -11.769 9.369 16.232 1.00 70.56 220 VAL A N 1
ATOM 1762 C CA . VAL A 1 220 ? -10.487 9.827 15.654 1.00 70.56 220 VAL A CA 1
ATOM 1763 C C . VAL A 1 220 ? -10.572 11.250 15.084 1.00 70.56 220 VAL A C 1
ATOM 1765 O O . VAL A 1 220 ? -9.555 11.923 14.991 1.00 70.56 220 VAL A O 1
ATOM 1768 N N . LYS A 1 221 ? -11.763 11.734 14.712 1.00 67.88 221 LYS A N 1
ATOM 1769 C CA . LYS A 1 221 ? -11.968 13.110 14.222 1.00 67.88 221 LYS A CA 1
ATOM 1770 C C . LYS A 1 221 ? -12.115 14.154 15.333 1.00 67.88 221 LYS A C 1
ATOM 1772 O O . LYS A 1 221 ? -12.031 15.342 15.037 1.00 67.88 221 LYS A O 1
ATOM 1777 N N . GLN A 1 222 ? -12.418 13.738 16.563 1.00 64.69 222 GLN A N 1
ATOM 1778 C CA . GLN A 1 222 ? -12.657 14.642 17.698 1.00 64.69 222 GLN A CA 1
ATOM 1779 C C . GLN A 1 222 ? -11.385 14.982 18.481 1.00 64.69 222 GLN A C 1
ATOM 1781 O O . GLN A 1 222 ? -11.417 15.892 19.310 1.00 64.69 222 GLN A O 1
ATOM 1786 N N . VAL A 1 223 ? -10.306 14.237 18.237 1.00 57.56 223 VAL A N 1
ATOM 1787 C CA . VAL A 1 223 ? -9.007 14.349 18.906 1.00 57.56 223 VAL A CA 1
ATOM 1788 C C . VAL A 1 223 ? -7.988 14.929 17.934 1.00 57.56 223 VAL A C 1
ATOM 1790 O O . VAL A 1 223 ? -7.234 15.829 18.357 1.00 57.56 223 VAL A O 1
#